Protein AF-A0A414K834-F1 (afdb_monomer_lite)

Organism: NCBI:txid40520

Structure (mmCIF, N/CA/C/O backbone):
data_AF-A0A414K834-F1
#
_entry.id   AF-A0A414K834-F1
#
loop_
_atom_site.group_PDB
_atom_site.id
_atom_site.type_symbol
_atom_site.label_atom_id
_atom_site.label_alt_id
_atom_site.label_comp_id
_atom_site.label_asym_id
_atom_site.label_entity_id
_atom_site.label_seq_id
_atom_site.pdbx_PDB_ins_code
_atom_site.Cartn_x
_atom_site.Cartn_y
_atom_site.Cartn_z
_atom_site.occupancy
_atom_site.B_iso_or_equiv
_atom_site.auth_seq_id
_atom_site.auth_comp_id
_atom_site.auth_asym_id
_atom_site.auth_atom_id
_atom_site.pdbx_PDB_model_num
ATOM 1 N N . MET A 1 1 ? 5.612 12.330 0.665 1.00 46.41 1 MET A N 1
ATOM 2 C CA . MET A 1 1 ? 5.162 12.646 -0.710 1.00 46.41 1 MET A CA 1
ATOM 3 C C . MET A 1 1 ? 4.203 13.809 -0.590 1.00 46.41 1 MET A C 1
ATOM 5 O O . MET A 1 1 ? 3.279 13.693 0.207 1.00 46.41 1 MET A O 1
ATOM 9 N N . ASP A 1 2 ? 4.448 14.917 -1.286 1.00 45.72 2 ASP A N 1
ATOM 10 C CA . ASP A 1 2 ? 3.516 16.049 -1.275 1.00 45.72 2 ASP A CA 1
ATOM 11 C C . ASP A 1 2 ? 2.169 15.692 -1.944 1.00 45.72 2 ASP A C 1
ATOM 13 O O . ASP A 1 2 ? 1.978 14.590 -2.476 1.00 45.72 2 ASP A O 1
ATOM 17 N N . LEU A 1 3 ? 1.227 16.642 -1.933 1.00 35.91 3 LEU A N 1
ATOM 18 C CA . LEU A 1 3 ? -0.110 16.502 -2.531 1.00 35.91 3 LEU A CA 1
ATOM 19 C C . LEU A 1 3 ? -0.090 16.230 -4.051 1.00 35.91 3 LEU A C 1
ATOM 21 O O . LEU A 1 3 ? -1.103 15.805 -4.605 1.00 35.91 3 LEU A O 1
ATOM 25 N N . ASN A 1 4 ? 1.056 16.412 -4.713 1.00 42.75 4 ASN A N 1
ATOM 26 C CA . ASN A 1 4 ? 1.273 16.178 -6.139 1.00 42.75 4 ASN A CA 1
ATOM 27 C C . ASN A 1 4 ? 2.061 14.885 -6.420 1.00 42.75 4 ASN A C 1
ATOM 29 O O . ASN A 1 4 ? 2.341 14.567 -7.579 1.00 42.75 4 ASN A O 1
ATOM 33 N N . GLY A 1 5 ? 2.399 14.112 -5.382 1.00 47.88 5 GLY A N 1
ATOM 34 C CA . GLY A 1 5 ? 3.207 12.900 -5.502 1.00 47.88 5 GLY A CA 1
ATOM 35 C C . GLY A 1 5 ? 4.684 13.178 -5.786 1.00 47.88 5 GLY A C 1
ATOM 36 O O . GLY A 1 5 ? 5.384 12.273 -6.239 1.00 47.88 5 GLY A O 1
ATOM 37 N N . ASN A 1 6 ? 5.148 14.406 -5.538 1.00 56.53 6 ASN A N 1
ATOM 38 C CA . ASN A 1 6 ? 6.540 14.798 -5.671 1.00 56.53 6 ASN A CA 1
ATOM 39 C C . ASN A 1 6 ? 7.209 14.771 -4.286 1.00 56.53 6 ASN A C 1
ATOM 41 O O . ASN A 1 6 ? 6.660 15.224 -3.280 1.00 56.53 6 ASN A O 1
ATOM 45 N N . TYR A 1 7 ? 8.379 14.147 -4.199 1.00 57.12 7 TYR A N 1
ATOM 46 C CA . TYR A 1 7 ? 9.090 13.958 -2.930 1.00 57.12 7 TYR A CA 1
ATOM 47 C C . TYR A 1 7 ? 9.979 15.162 -2.589 1.00 57.12 7 TYR A C 1
ATOM 49 O O . TYR A 1 7 ? 10.053 15.567 -1.431 1.00 57.12 7 TYR A O 1
ATOM 57 N N . GLY A 1 8 ? 10.598 15.766 -3.609 1.00 63.75 8 GLY A N 1
ATOM 58 C CA . GLY A 1 8 ? 11.612 16.808 -3.433 1.00 63.75 8 GLY A CA 1
ATOM 59 C C . GLY A 1 8 ? 11.084 18.123 -2.860 1.00 63.75 8 GLY A C 1
ATOM 60 O O . GLY A 1 8 ? 11.778 18.746 -2.069 1.00 63.75 8 GLY A O 1
ATOM 61 N N . GLY A 1 9 ? 9.854 18.527 -3.198 1.00 70.75 9 GLY A N 1
ATOM 62 C CA . GLY A 1 9 ? 9.295 19.815 -2.764 1.00 70.75 9 GLY A CA 1
ATOM 63 C C . GLY A 1 9 ? 9.038 19.886 -1.258 1.00 70.75 9 GLY A C 1
ATOM 64 O O . GLY A 1 9 ? 9.497 20.811 -0.595 1.00 70.75 9 GLY A O 1
ATOM 65 N N . LEU A 1 10 ? 8.345 18.885 -0.705 1.00 71.56 10 LEU A N 1
ATOM 66 C CA . LEU A 1 10 ? 8.110 18.802 0.740 1.00 71.56 10 LEU A CA 1
ATOM 67 C C . LEU A 1 10 ? 9.417 18.585 1.510 1.00 71.56 10 LEU A C 1
ATOM 69 O O . LEU A 1 10 ? 9.628 19.235 2.526 1.00 71.56 10 LEU A O 1
ATOM 73 N N . GLY A 1 11 ? 10.293 17.701 1.018 1.00 70.25 11 GLY A N 1
ATOM 74 C CA . GLY A 1 11 ? 11.586 17.441 1.654 1.00 70.25 11 GLY A CA 1
ATOM 75 C C . GLY A 1 11 ? 12.458 18.696 1.750 1.00 70.25 11 GLY A C 1
ATOM 76 O O . GLY A 1 11 ? 13.018 18.956 2.807 1.00 70.25 11 GLY A O 1
ATOM 77 N N . ALA A 1 12 ? 12.511 19.510 0.689 1.00 73.31 12 ALA A N 1
ATOM 78 C CA . ALA A 1 12 ? 13.275 20.759 0.669 1.00 73.31 12 ALA A CA 1
ATOM 79 C C . ALA A 1 12 ? 12.678 21.870 1.554 1.00 73.31 12 ALA A C 1
ATOM 81 O O . ALA A 1 12 ? 13.402 22.765 1.979 1.00 73.31 12 ALA A O 1
ATOM 82 N N . ALA A 1 13 ? 11.370 21.833 1.824 1.00 81.31 13 ALA A N 1
ATOM 83 C CA . ALA A 1 13 ? 10.685 22.833 2.644 1.00 81.31 13 ALA A CA 1
ATOM 84 C C . ALA A 1 13 ? 10.590 22.453 4.132 1.00 81.31 13 ALA A C 1
ATOM 86 O O . ALA A 1 13 ? 10.226 23.298 4.958 1.00 81.31 13 ALA A O 1
ATOM 87 N N . MET A 1 14 ? 10.872 21.196 4.485 1.00 79.06 14 MET A N 1
ATOM 88 C CA . MET A 1 14 ? 10.709 20.681 5.842 1.00 79.06 14 MET A CA 1
ATOM 89 C C . MET A 1 14 ? 11.678 21.353 6.819 1.00 79.06 14 MET A C 1
ATOM 91 O O . MET A 1 14 ? 12.875 21.427 6.570 1.00 79.06 14 MET A O 1
ATOM 95 N N . GLN A 1 15 ? 11.141 21.834 7.939 1.00 82.06 15 GLN A N 1
ATOM 96 C CA . GLN A 1 15 ? 11.887 22.559 8.970 1.00 82.06 15 GLN A CA 1
ATOM 97 C C . GLN A 1 15 ? 12.136 21.690 10.198 1.00 82.06 15 GLN A C 1
ATOM 99 O O . GLN A 1 15 ? 13.251 21.620 10.706 1.00 82.06 15 GLN A O 1
ATOM 104 N N . ALA A 1 16 ? 11.092 21.014 10.677 1.00 83.06 16 ALA A N 1
ATOM 105 C CA . ALA A 1 16 ? 11.158 20.228 11.897 1.00 83.06 16 ALA A CA 1
ATOM 106 C C . ALA A 1 16 ? 10.150 19.082 11.869 1.00 83.06 16 ALA A C 1
ATOM 108 O O . ALA A 1 16 ? 9.104 19.152 11.218 1.00 83.06 16 ALA A O 1
ATOM 109 N N . VAL A 1 17 ? 10.454 18.043 12.641 1.00 84.19 17 VAL A N 1
ATOM 110 C CA . VAL A 1 17 ? 9.491 17.008 13.006 1.00 84.19 17 VAL A CA 1
ATOM 111 C C . VAL A 1 17 ? 9.455 16.933 14.523 1.00 84.19 17 VAL A C 1
ATOM 113 O O . VAL A 1 17 ? 10.497 16.899 15.180 1.00 84.19 17 VAL A O 1
ATOM 116 N N . LYS A 1 18 ? 8.243 16.939 15.071 1.00 88.25 18 LYS A N 1
ATOM 117 C CA . LYS A 1 18 ? 7.994 16.789 16.500 1.00 88.25 18 LYS A CA 1
ATOM 118 C C . LYS A 1 18 ? 7.349 15.439 16.757 1.00 88.25 18 LYS A C 1
ATOM 120 O O . LYS A 1 18 ? 6.368 15.105 16.096 1.00 88.25 18 LYS A O 1
ATOM 125 N N . TRP A 1 19 ? 7.886 14.699 17.713 1.00 89.75 19 TRP A N 1
ATOM 126 C CA . TRP A 1 19 ? 7.397 13.391 18.127 1.00 89.75 19 TRP A CA 1
ATOM 127 C C . TRP A 1 19 ? 6.856 13.490 19.545 1.00 89.75 19 TRP A C 1
ATOM 129 O O . TRP A 1 19 ? 7.611 13.787 20.461 1.00 89.75 19 TRP A O 1
ATOM 139 N N . ASP A 1 20 ? 5.566 13.243 19.728 1.00 92.69 20 ASP A N 1
ATOM 140 C CA . ASP A 1 20 ? 4.946 13.100 21.043 1.00 92.69 20 ASP A CA 1
ATOM 141 C C . ASP A 1 20 ? 4.751 11.608 21.337 1.00 92.69 20 ASP A C 1
ATOM 143 O O . ASP A 1 20 ? 4.108 10.893 20.562 1.00 92.69 20 ASP A O 1
ATOM 147 N N . TYR A 1 21 ? 5.306 11.147 22.455 1.00 92.62 21 TYR A N 1
ATOM 148 C CA . TYR A 1 21 ? 5.182 9.780 22.947 1.00 92.62 21 TYR A CA 1
ATOM 149 C C . TYR A 1 21 ? 4.166 9.713 24.079 1.00 92.62 21 TYR A C 1
ATOM 151 O O . TYR A 1 21 ? 4.267 10.467 25.044 1.00 92.62 21 TYR A O 1
ATOM 159 N N . TYR A 1 22 ? 3.213 8.792 23.987 1.00 94.94 22 TYR A N 1
ATOM 160 C CA . TYR A 1 22 ? 2.129 8.626 24.959 1.00 94.94 22 TYR A CA 1
ATOM 161 C C . TYR A 1 22 ? 2.223 7.306 25.744 1.00 94.94 22 TYR A C 1
ATOM 163 O O . TYR A 1 22 ? 1.449 7.081 26.679 1.00 94.94 22 TYR A O 1
ATOM 171 N N . GLY A 1 23 ? 3.142 6.408 25.369 1.00 91.00 23 GLY A N 1
ATOM 172 C CA . GLY A 1 23 ? 3.157 5.034 25.872 1.00 91.00 23 GLY A CA 1
ATOM 173 C C . GLY A 1 23 ? 1.808 4.353 25.643 1.00 91.00 23 GLY A C 1
ATOM 174 O O . GLY A 1 23 ? 1.195 4.501 24.589 1.00 91.00 23 GLY A O 1
ATOM 175 N N . ASN A 1 24 ? 1.300 3.642 26.645 1.00 91.88 24 ASN A N 1
ATOM 176 C CA . ASN A 1 24 ? -0.014 2.988 26.569 1.00 91.88 24 ASN A CA 1
ATOM 177 C C . ASN A 1 24 ? -1.185 3.892 27.010 1.00 91.88 24 ASN A C 1
ATOM 179 O O . ASN A 1 24 ? -2.320 3.423 27.120 1.00 91.88 24 ASN A O 1
ATOM 183 N N . GLY A 1 25 ? -0.912 5.164 27.325 1.00 89.06 25 GLY A N 1
ATOM 184 C CA . GLY A 1 25 ? -1.887 6.125 27.838 1.00 89.06 25 GLY A CA 1
ATOM 185 C C . GLY A 1 25 ? -2.392 7.118 26.788 1.00 89.06 25 GLY A C 1
ATOM 186 O O . GLY A 1 25 ? -2.114 7.006 25.601 1.00 89.06 25 GLY A O 1
ATOM 187 N N . ASN A 1 26 ? -3.137 8.127 27.254 1.00 90.56 26 ASN A N 1
ATOM 188 C CA . ASN A 1 26 ? -3.632 9.243 26.428 1.00 90.56 26 ASN A CA 1
ATOM 189 C C . ASN A 1 26 ? -2.957 10.583 26.771 1.00 90.56 26 ASN A C 1
ATOM 191 O O . ASN A 1 26 ? -3.351 11.632 26.264 1.00 90.56 26 ASN A O 1
ATOM 195 N N . THR A 1 27 ? -1.963 10.559 27.656 1.00 93.69 27 THR A N 1
ATOM 196 C CA . THR A 1 27 ? -1.181 11.722 28.080 1.00 93.69 27 THR A CA 1
ATOM 197 C C . THR A 1 27 ? 0.208 11.647 27.471 1.00 93.69 27 THR A C 1
ATOM 199 O O . THR A 1 27 ? 0.810 10.576 27.467 1.00 93.69 27 THR A O 1
ATOM 202 N N . VAL A 1 28 ? 0.719 12.775 26.982 1.00 95.12 28 VAL A N 1
ATOM 203 C CA . VAL A 1 28 ? 2.092 12.849 26.473 1.00 95.12 28 VAL A CA 1
ATOM 204 C C . VAL A 1 28 ? 3.056 12.617 27.635 1.00 95.12 28 VAL A C 1
ATOM 206 O O . VAL A 1 28 ? 3.011 13.341 28.627 1.00 95.12 28 VAL A O 1
ATOM 209 N N . LEU A 1 29 ? 3.898 11.597 27.510 1.00 93.56 29 LEU A N 1
ATOM 210 C CA . LEU A 1 29 ? 4.965 11.256 28.448 1.00 93.56 29 LEU A CA 1
ATOM 211 C C . LEU A 1 29 ? 6.278 11.955 28.087 1.00 93.56 29 LEU A C 1
ATOM 213 O O . LEU A 1 29 ? 7.043 12.311 28.977 1.00 93.56 29 LEU A O 1
ATOM 217 N N . ALA A 1 30 ? 6.539 12.151 26.793 1.00 91.88 30 ALA A N 1
ATOM 218 C CA . ALA A 1 30 ? 7.706 12.878 26.309 1.00 91.88 30 ALA A CA 1
ATOM 219 C C . ALA A 1 30 ? 7.448 13.503 24.935 1.00 91.88 30 ALA A C 1
ATOM 221 O O . ALA A 1 30 ? 6.672 12.973 24.136 1.00 91.88 30 ALA A O 1
ATOM 222 N N . THR A 1 31 ? 8.137 14.609 24.654 1.00 91.25 31 THR A N 1
ATOM 223 C CA . THR A 1 31 ? 8.124 15.282 23.353 1.00 91.25 31 THR A CA 1
ATOM 224 C C . THR A 1 31 ? 9.553 15.466 22.865 1.00 91.25 31 THR A C 1
ATOM 226 O O . THR A 1 31 ? 10.393 15.998 23.587 1.00 91.25 31 THR A O 1
ATOM 229 N N . TYR A 1 32 ? 9.810 15.088 21.617 1.00 85.69 32 TYR A N 1
ATOM 230 C CA . TYR A 1 32 ? 11.125 15.161 20.993 1.00 85.69 32 TYR A CA 1
ATOM 231 C C . TYR A 1 32 ? 11.081 16.034 19.744 1.00 85.69 32 TYR A C 1
ATOM 233 O O . TYR A 1 32 ? 10.195 15.891 18.897 1.00 85.69 32 TYR A O 1
ATOM 241 N N . GLY A 1 33 ? 12.056 16.931 19.621 1.00 77.12 33 GLY A N 1
ATOM 242 C CA . GLY A 1 33 ? 12.356 17.640 18.382 1.00 77.12 33 GLY A CA 1
ATOM 243 C C . GLY A 1 33 ? 13.519 16.962 17.668 1.00 77.12 33 GLY A C 1
ATOM 244 O O . GLY A 1 33 ? 14.509 16.600 18.299 1.00 77.12 33 GLY A O 1
ATOM 245 N N . THR A 1 34 ? 13.414 16.786 16.355 1.00 69.56 34 THR A N 1
ATOM 246 C CA . THR A 1 34 ? 14.423 16.045 15.585 1.00 69.56 34 THR A CA 1
ATOM 247 C C . THR A 1 34 ? 15.277 16.960 14.721 1.00 69.56 34 THR A C 1
ATOM 249 O O . THR A 1 34 ? 14.734 17.843 14.053 1.00 69.56 34 THR A O 1
ATOM 252 N N . LYS A 1 35 ? 16.587 16.700 14.635 1.00 62.50 35 LYS A N 1
ATOM 253 C CA . LYS A 1 35 ? 17.470 17.334 13.649 1.00 62.50 35 LYS A CA 1
ATOM 254 C C . LYS A 1 35 ? 17.499 16.504 12.365 1.00 62.50 35 LYS A C 1
ATOM 256 O O . LYS A 1 35 ? 17.822 15.316 12.387 1.00 62.50 35 LYS A O 1
ATOM 261 N N . PHE A 1 36 ? 17.193 17.134 11.235 1.00 58.91 36 PHE A N 1
ATOM 262 C CA . PHE A 1 36 ? 17.264 16.481 9.927 1.00 58.91 36 PHE A CA 1
ATOM 263 C C . PHE A 1 36 ? 18.695 15.992 9.636 1.00 58.91 36 PHE A C 1
ATOM 265 O O . PHE A 1 36 ? 19.658 16.664 10.003 1.00 58.91 36 PHE A O 1
ATOM 272 N N . ALA A 1 37 ? 18.825 14.811 9.023 1.00 52.28 37 ALA A N 1
ATOM 273 C CA . ALA A 1 37 ? 20.074 14.089 8.743 1.00 52.28 37 ALA A CA 1
ATOM 274 C C . ALA A 1 37 ? 20.835 13.494 9.949 1.00 52.28 37 ALA A C 1
ATOM 276 O O . ALA A 1 37 ? 21.639 12.590 9.743 1.00 52.28 37 ALA A O 1
ATOM 277 N N . ALA A 1 38 ? 20.581 13.931 11.187 1.00 51.00 38 ALA A N 1
ATOM 278 C CA . ALA A 1 38 ? 21.186 13.332 12.387 1.00 51.00 38 ALA A CA 1
ATOM 279 C C . ALA A 1 38 ? 20.217 12.410 13.144 1.00 51.00 38 ALA A C 1
ATOM 281 O O . ALA A 1 38 ? 20.601 11.320 13.544 1.00 51.00 38 ALA A O 1
ATOM 282 N N . ASP A 1 39 ? 18.967 12.847 13.319 1.00 51.62 39 ASP A N 1
ATOM 283 C CA . ASP A 1 39 ? 17.937 12.110 14.067 1.00 51.62 39 ASP A CA 1
ATOM 284 C C . ASP A 1 39 ? 16.824 11.583 13.157 1.00 51.62 39 ASP A C 1
ATOM 286 O O . ASP A 1 39 ? 16.124 10.659 13.549 1.00 51.62 39 ASP A O 1
ATOM 290 N N . ASN A 1 40 ? 16.691 12.163 11.954 1.00 49.69 40 ASN A N 1
ATOM 291 C CA . ASN A 1 40 ? 15.733 11.769 10.924 1.00 49.69 40 ASN A CA 1
ATOM 292 C C . ASN A 1 40 ? 16.453 11.539 9.597 1.00 49.69 40 ASN A C 1
ATOM 294 O O . ASN A 1 40 ? 17.018 12.478 9.022 1.00 49.69 40 ASN A O 1
ATOM 298 N N . TRP A 1 41 ? 16.327 10.332 9.057 1.00 50.56 41 TRP A N 1
ATOM 299 C CA . TRP A 1 41 ? 16.674 10.025 7.673 1.00 50.56 41 TRP A CA 1
ATOM 300 C C . TRP A 1 41 ? 15.397 9.793 6.879 1.00 50.56 41 TRP A C 1
ATOM 302 O O . TRP A 1 41 ? 14.547 9.003 7.272 1.00 50.56 41 TRP A O 1
ATOM 312 N N . MET A 1 42 ? 15.245 10.516 5.773 1.00 45.34 42 MET A N 1
ATOM 313 C CA . MET A 1 42 ? 14.120 10.375 4.858 1.00 45.34 42 MET A CA 1
ATOM 314 C C . MET A 1 42 ? 14.594 9.580 3.635 1.00 45.34 42 MET A C 1
ATOM 316 O O . MET A 1 42 ? 15.019 10.163 2.635 1.00 45.34 42 MET A O 1
ATOM 320 N N . HIS A 1 43 ? 14.528 8.246 3.712 1.00 47.22 43 HIS A N 1
ATOM 321 C CA . HIS A 1 43 ? 14.697 7.377 2.541 1.00 47.22 43 HIS A CA 1
ATOM 322 C C . HIS A 1 43 ? 13.362 7.218 1.799 1.00 47.22 43 HIS A C 1
ATOM 324 O O . HIS A 1 43 ? 12.292 7.304 2.409 1.00 47.22 43 HIS A O 1
ATOM 330 N N . LYS A 1 44 ? 13.388 6.924 0.487 1.00 36.12 44 LYS A N 1
ATOM 331 C CA . LYS A 1 44 ? 12.158 6.777 -0.323 1.00 36.12 44 LYS A CA 1
ATOM 332 C C . LYS A 1 44 ? 11.205 5.693 0.223 1.00 36.12 44 LYS A C 1
ATOM 334 O O . LYS A 1 44 ? 10.024 5.709 -0.127 1.00 36.12 44 LYS A O 1
ATOM 339 N N . MET A 1 45 ? 11.715 4.765 1.045 1.00 37.69 45 MET A N 1
ATOM 340 C CA . MET A 1 45 ? 10.973 3.624 1.605 1.00 37.69 45 MET A CA 1
ATOM 341 C C . MET A 1 45 ? 10.984 3.521 3.141 1.00 37.69 45 MET A C 1
ATOM 343 O O . MET A 1 45 ? 10.012 3.006 3.681 1.00 37.69 45 MET A O 1
ATOM 347 N N . MET A 1 46 ? 11.987 4.062 3.849 1.00 39.41 46 MET A N 1
ATOM 348 C CA . MET A 1 46 ? 12.156 3.839 5.305 1.00 39.41 46 MET A CA 1
ATOM 349 C C . MET A 1 46 ? 11.332 4.783 6.201 1.00 39.41 46 MET A C 1
ATOM 351 O O . MET A 1 46 ? 11.278 4.608 7.414 1.00 39.41 46 MET A O 1
ATOM 355 N N . GLY A 1 47 ? 10.643 5.775 5.625 1.00 50.88 47 GLY A N 1
ATOM 356 C CA . GLY A 1 47 ? 9.839 6.721 6.403 1.00 50.88 47 GLY A CA 1
ATOM 357 C C . GLY A 1 47 ? 10.701 7.705 7.197 1.00 50.88 47 GLY A C 1
ATOM 358 O O . GLY A 1 47 ? 11.762 8.104 6.733 1.00 50.88 47 GLY A O 1
ATOM 359 N N . ILE A 1 48 ? 10.202 8.156 8.348 1.00 55.38 48 ILE A N 1
ATOM 360 C CA . ILE A 1 48 ? 10.951 8.979 9.305 1.00 55.38 48 ILE A CA 1
ATOM 361 C C . ILE A 1 48 ? 11.187 8.080 10.516 1.00 55.38 48 ILE A C 1
ATOM 363 O O . ILE A 1 48 ? 10.221 7.646 11.141 1.00 55.38 48 ILE A O 1
ATOM 367 N N . GLN A 1 49 ? 12.445 7.787 10.820 1.00 60.06 49 GLN A N 1
ATOM 368 C CA . GLN A 1 49 ? 12.839 6.996 11.983 1.00 60.06 49 GLN A CA 1
ATOM 369 C C . GLN A 1 49 ? 13.379 7.924 13.066 1.00 60.06 49 GLN A C 1
ATOM 371 O O . GLN A 1 49 ? 14.084 8.871 12.740 1.00 60.06 49 GLN A O 1
ATOM 376 N N . LEU A 1 50 ? 13.060 7.633 14.328 1.00 62.75 50 LEU A N 1
ATOM 377 C CA . LEU A 1 50 ? 13.664 8.272 15.492 1.00 62.75 50 LEU A CA 1
ATOM 378 C C . LEU A 1 50 ? 14.718 7.314 16.067 1.00 62.75 50 LEU A C 1
ATOM 380 O O . LEU A 1 50 ? 14.392 6.194 16.462 1.00 62.75 50 LEU A O 1
ATOM 384 N N . GLY A 1 51 ? 15.987 7.723 16.081 1.00 61.19 51 GLY A N 1
ATOM 385 C CA . GLY A 1 51 ? 17.083 6.932 16.652 1.00 61.19 51 GLY A CA 1
ATOM 386 C C . GLY A 1 51 ? 17.037 6.928 18.183 1.00 61.19 51 GLY A C 1
ATOM 387 O O . GLY A 1 51 ? 17.735 7.709 18.818 1.00 61.19 51 GLY A O 1
ATOM 388 N N . LEU A 1 52 ? 16.185 6.094 18.782 1.00 57.94 52 LEU A N 1
ATOM 389 C CA . LEU A 1 52 ? 15.870 6.153 20.218 1.00 57.94 52 LEU A CA 1
ATOM 390 C C . LEU A 1 52 ? 16.903 5.482 21.136 1.00 57.94 52 LEU A C 1
ATOM 392 O O . LEU A 1 52 ? 17.093 5.927 22.262 1.00 57.94 52 LEU A O 1
ATOM 396 N N . THR A 1 53 ? 17.582 4.425 20.695 1.00 49.22 53 THR A N 1
ATOM 397 C CA . THR A 1 53 ? 18.320 3.545 21.622 1.00 49.22 53 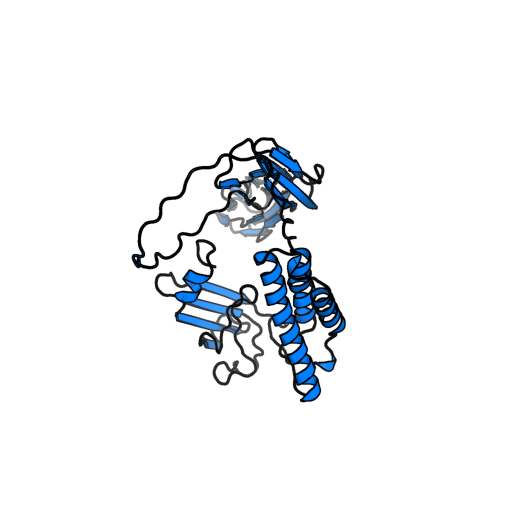THR A CA 1
ATOM 398 C C . THR A 1 53 ? 19.679 4.077 22.077 1.00 49.22 53 THR A C 1
ATOM 400 O O . THR A 1 53 ? 20.175 3.642 23.110 1.00 49.22 53 THR A O 1
ATOM 403 N N . HIS A 1 54 ? 20.251 5.067 21.382 1.00 53.53 54 HIS A N 1
ATOM 404 C CA . HIS A 1 54 ? 21.550 5.661 21.741 1.00 53.53 54 HIS A CA 1
ATOM 405 C C . HIS A 1 54 ? 21.586 7.195 21.632 1.00 53.53 54 HIS A C 1
ATOM 407 O O . HIS A 1 54 ? 22.647 7.809 21.745 1.00 53.53 54 HIS A O 1
ATOM 413 N N . SER A 1 55 ? 20.441 7.847 21.403 1.00 61.34 55 SER A N 1
ATOM 414 C CA . SER A 1 55 ? 20.405 9.306 21.318 1.00 61.34 55 SER A CA 1
ATOM 415 C C . SER A 1 55 ? 20.405 9.925 22.710 1.00 61.34 55 SER A C 1
ATOM 417 O O . SER A 1 55 ? 19.434 9.819 23.456 1.00 61.34 55 SER A O 1
ATOM 419 N N . VAL A 1 56 ? 21.462 10.677 23.026 1.00 61.94 56 VAL A N 1
ATOM 420 C CA . VAL A 1 56 ? 21.528 11.517 24.238 1.00 61.94 56 VAL A CA 1
ATOM 421 C C . VAL A 1 56 ? 20.402 12.564 24.255 1.00 61.94 56 VAL A C 1
ATOM 423 O O . VAL A 1 56 ? 19.995 13.025 25.315 1.00 61.94 56 VAL A O 1
ATOM 426 N N . ARG A 1 57 ? 19.858 12.922 23.082 1.00 62.25 57 ARG A N 1
ATOM 427 C CA . ARG A 1 57 ? 18.793 13.926 22.930 1.00 62.25 57 ARG A CA 1
ATOM 428 C C . ARG A 1 57 ? 17.381 13.339 22.971 1.00 62.25 57 ARG A C 1
ATOM 430 O O . ARG A 1 57 ? 16.441 14.074 23.249 1.00 62.25 57 ARG A O 1
ATOM 437 N N . CYS A 1 58 ? 17.220 12.050 22.676 1.00 71.88 58 CYS A N 1
ATOM 438 C CA . CYS A 1 58 ? 15.916 11.387 22.579 1.00 71.88 58 CYS A CA 1
ATOM 439 C C . CYS A 1 58 ? 15.849 10.171 23.508 1.00 71.88 58 CYS A C 1
ATOM 441 O O . CYS A 1 58 ? 15.589 9.056 23.063 1.00 71.88 58 CYS A O 1
ATOM 443 N N . GLN A 1 59 ? 16.095 10.392 24.801 1.00 80.50 59 GLN A N 1
ATOM 444 C CA . GLN A 1 59 ? 15.960 9.348 25.813 1.00 80.50 59 GLN A CA 1
ATOM 445 C C . GLN A 1 59 ? 14.482 9.073 26.112 1.00 80.50 59 GLN A C 1
ATOM 447 O O . GLN A 1 59 ? 13.679 9.994 26.300 1.00 80.50 59 GLN A O 1
ATOM 452 N N . LEU A 1 60 ? 14.118 7.795 26.144 1.00 85.00 60 LEU A N 1
ATOM 453 C CA . LEU A 1 60 ? 12.778 7.362 26.524 1.00 85.00 60 LEU A CA 1
ATOM 454 C C . LEU A 1 60 ? 12.545 7.564 28.030 1.00 85.00 60 LEU A C 1
ATOM 456 O O . LEU A 1 60 ? 13.486 7.414 28.814 1.00 85.00 60 LEU A O 1
ATOM 460 N N . PRO A 1 61 ? 11.306 7.871 28.465 1.00 88.88 61 PRO A N 1
ATOM 461 C CA . PRO A 1 61 ? 10.962 7.870 29.880 1.00 88.88 61 PRO A CA 1
ATOM 462 C C . PRO A 1 61 ? 11.322 6.535 30.539 1.00 88.88 61 PRO A C 1
ATOM 464 O O . PRO A 1 61 ? 11.164 5.471 29.932 1.00 88.88 61 PRO A O 1
ATOM 467 N N . ALA A 1 62 ? 11.772 6.588 31.793 1.00 87.12 62 ALA A N 1
ATOM 468 C CA . ALA A 1 62 ? 12.147 5.398 32.549 1.00 87.12 62 ALA A CA 1
ATOM 469 C C . ALA A 1 62 ? 11.014 4.353 32.563 1.00 87.12 62 ALA A C 1
ATOM 471 O O . ALA A 1 62 ? 9.844 4.688 32.749 1.00 87.12 62 ALA A O 1
ATOM 472 N N . GLY A 1 63 ? 11.372 3.081 32.362 1.00 86.81 63 GLY A N 1
ATOM 473 C CA . GLY A 1 63 ? 10.412 1.973 32.309 1.00 86.81 63 GLY A CA 1
ATOM 474 C C . GLY A 1 63 ? 9.654 1.842 30.984 1.00 86.81 63 GLY A C 1
ATOM 475 O O . GLY A 1 63 ? 8.676 1.101 30.923 1.00 86.81 63 GLY A O 1
ATOM 476 N N . THR A 1 64 ? 10.085 2.541 29.929 1.00 87.88 64 THR A N 1
ATOM 477 C CA . THR A 1 64 ? 9.500 2.423 28.589 1.00 87.88 64 THR A CA 1
ATOM 478 C C . THR A 1 64 ? 10.538 1.994 27.553 1.00 87.88 64 THR A C 1
ATOM 480 O O . THR A 1 64 ? 11.714 2.321 27.672 1.00 87.88 64 THR A O 1
ATOM 483 N N . ASP A 1 65 ? 10.096 1.257 26.535 1.00 82.06 65 ASP A N 1
ATOM 484 C CA . ASP A 1 65 ? 10.921 0.715 25.440 1.00 82.06 65 ASP A CA 1
ATOM 485 C C . ASP A 1 65 ? 10.573 1.342 24.074 1.00 82.06 65 ASP A C 1
ATOM 487 O O . ASP A 1 65 ? 11.047 0.908 23.026 1.00 82.06 65 ASP A O 1
ATOM 491 N N . GLY A 1 66 ? 9.724 2.375 24.090 1.00 84.94 66 GLY A N 1
ATOM 492 C CA . GLY A 1 66 ? 9.231 3.067 22.905 1.00 84.94 66 GLY A CA 1
ATOM 493 C C . GLY A 1 66 ? 8.019 2.399 22.258 1.00 84.94 66 GLY A C 1
ATOM 494 O O . GLY A 1 66 ? 7.471 2.958 21.307 1.00 84.94 66 GLY A O 1
ATOM 495 N N . THR A 1 67 ? 7.551 1.250 22.754 1.00 88.75 67 THR A N 1
ATOM 496 C CA . THR A 1 67 ? 6.255 0.702 22.337 1.00 88.75 67 THR A CA 1
ATOM 497 C C . THR A 1 67 ? 5.099 1.545 22.878 1.00 88.75 67 THR A C 1
ATOM 499 O O . THR A 1 67 ? 5.188 2.175 23.927 1.00 88.75 67 THR A O 1
ATOM 502 N N . GLY A 1 68 ? 3.988 1.580 22.148 1.00 91.19 68 GLY A N 1
ATOM 503 C CA . GLY A 1 68 ? 2.818 2.384 22.490 1.00 91.19 68 GLY A CA 1
ATOM 504 C C . GLY A 1 68 ? 2.533 3.475 21.467 1.00 91.19 68 GLY A C 1
ATOM 505 O O . GLY A 1 68 ? 2.983 3.424 20.323 1.00 91.19 68 GLY A O 1
ATOM 506 N N . HIS A 1 69 ? 1.721 4.444 21.862 1.00 93.94 69 HIS A N 1
ATOM 507 C CA . HIS A 1 69 ? 1.161 5.439 20.968 1.00 93.94 69 HIS A CA 1
ATOM 508 C C . HIS A 1 69 ? 2.123 6.607 20.725 1.00 93.94 69 HIS A C 1
ATOM 510 O O . HIS A 1 69 ? 2.676 7.196 21.660 1.00 93.94 69 HIS A O 1
ATOM 516 N N . TRP A 1 70 ? 2.279 6.963 19.452 1.00 92.25 70 TRP A N 1
ATOM 517 C CA . TRP A 1 70 ? 3.100 8.067 18.978 1.00 92.25 70 TRP A CA 1
ATOM 518 C C . TRP A 1 70 ? 2.306 8.992 18.070 1.00 92.25 70 TRP A C 1
ATOM 520 O O . TRP A 1 70 ? 1.497 8.560 17.244 1.00 92.25 70 TRP A O 1
ATOM 530 N N . LYS A 1 71 ? 2.627 10.280 18.162 1.00 91.69 71 LYS A N 1
ATOM 531 C CA . LYS A 1 71 ? 2.134 11.319 17.267 1.00 91.69 71 LYS A CA 1
ATOM 532 C C . LYS A 1 71 ? 3.302 12.103 16.691 1.00 91.69 71 LYS A C 1
ATOM 534 O O . LYS A 1 71 ? 4.060 12.734 17.418 1.00 91.69 71 LYS A O 1
ATOM 539 N N . LEU A 1 72 ? 3.406 12.113 15.371 1.00 88.94 72 LEU A N 1
ATOM 540 C CA . LEU A 1 72 ? 4.370 12.916 14.629 1.00 88.94 72 LEU A CA 1
ATOM 541 C C . LEU A 1 72 ? 3.675 14.138 14.070 1.00 88.94 72 LEU A C 1
ATOM 543 O O . LEU A 1 72 ? 2.604 14.018 13.480 1.00 88.94 72 LEU A O 1
ATOM 547 N N . THR A 1 73 ? 4.318 15.290 14.180 1.00 89.62 73 THR A N 1
ATOM 548 C CA . THR A 1 73 ? 3.905 16.518 13.502 1.00 89.62 73 THR A CA 1
ATOM 549 C C . THR A 1 73 ? 5.052 17.019 12.641 1.00 89.62 73 THR A C 1
ATOM 551 O O . THR A 1 73 ? 6.153 17.236 13.141 1.00 89.62 73 THR A O 1
ATOM 554 N N . VAL A 1 74 ? 4.799 17.163 11.343 1.00 86.25 74 VAL A N 1
ATOM 555 C CA . VAL A 1 74 ? 5.759 17.664 10.357 1.00 86.25 74 VAL A CA 1
ATOM 556 C C . VAL A 1 74 ? 5.467 19.131 10.084 1.00 86.25 74 VAL A C 1
ATOM 558 O O . VAL A 1 74 ? 4.351 19.470 9.687 1.00 86.25 74 VAL A O 1
ATOM 561 N N . TYR A 1 75 ? 6.494 19.962 10.240 1.00 86.31 75 TYR A N 1
ATOM 562 C CA . TYR A 1 75 ? 6.473 21.388 9.937 1.00 86.31 75 TYR A CA 1
ATOM 563 C C . TYR A 1 75 ? 7.288 21.644 8.671 1.00 86.31 75 TYR A C 1
ATOM 565 O O . TYR A 1 75 ? 8.464 21.275 8.600 1.00 86.31 75 TYR A O 1
ATOM 573 N N . ALA A 1 76 ? 6.682 22.279 7.670 1.00 86.25 76 ALA A N 1
ATOM 574 C CA . ALA A 1 76 ? 7.342 22.614 6.412 1.00 86.25 76 ALA A CA 1
ATOM 575 C C . ALA A 1 76 ? 6.858 23.969 5.885 1.00 86.25 76 ALA A C 1
ATOM 577 O O . ALA A 1 76 ? 5.660 24.250 5.879 1.00 86.25 76 ALA A O 1
ATOM 578 N N . LEU A 1 77 ? 7.786 24.809 5.423 1.00 84.94 77 LEU A N 1
ATOM 579 C CA . LEU A 1 77 ? 7.467 26.154 4.940 1.00 84.94 77 LEU A CA 1
ATOM 580 C C . LEU A 1 77 ? 6.519 26.099 3.739 1.00 84.94 77 LEU A C 1
ATOM 582 O O . LEU A 1 77 ? 6.765 25.387 2.769 1.00 84.94 77 LEU A O 1
ATOM 586 N N . GLY A 1 78 ? 5.433 26.871 3.798 1.00 84.94 78 GLY A N 1
ATOM 587 C CA . GLY A 1 78 ? 4.422 26.908 2.738 1.00 84.94 78 GLY A CA 1
ATOM 588 C C . GLY A 1 78 ? 3.486 25.693 2.699 1.00 84.94 78 GLY A C 1
ATOM 589 O O . GLY A 1 78 ? 2.638 25.618 1.810 1.00 84.94 78 GLY A O 1
ATOM 590 N N . TYR A 1 79 ? 3.593 24.768 3.657 1.00 79.31 79 TYR A N 1
ATOM 591 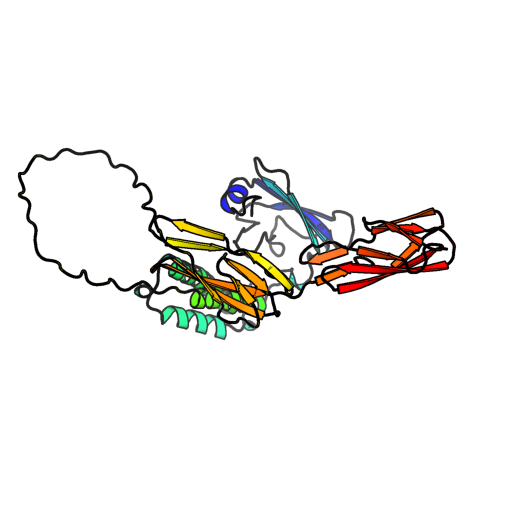C CA . TYR A 1 79 ? 2.666 23.651 3.834 1.00 79.31 79 TYR A CA 1
ATOM 592 C C . TYR A 1 79 ? 1.894 23.805 5.145 1.00 79.31 79 TYR A C 1
ATOM 594 O O . TYR A 1 79 ? 2.370 24.407 6.101 1.00 79.31 79 TYR A O 1
ATOM 602 N N . GLN A 1 80 ? 0.681 23.254 5.181 1.00 83.31 80 GLN A N 1
ATOM 603 C CA . GLN A 1 80 ? -0.037 23.071 6.440 1.00 83.31 80 GLN A CA 1
ATOM 604 C C . GLN A 1 80 ? 0.653 21.986 7.265 1.00 83.31 80 GLN A C 1
ATOM 606 O O . GLN A 1 80 ? 1.087 20.975 6.700 1.00 83.31 80 GLN A O 1
ATOM 611 N N . ASP A 1 81 ? 0.692 22.178 8.582 1.00 88.25 81 ASP A N 1
ATOM 612 C CA . ASP A 1 81 ? 1.205 21.176 9.510 1.00 88.25 81 ASP A CA 1
ATOM 613 C C . ASP A 1 81 ? 0.496 19.843 9.289 1.00 88.25 81 ASP A C 1
ATOM 615 O O . ASP A 1 81 ? -0.733 19.764 9.174 1.00 88.25 81 ASP A O 1
ATOM 619 N N . TYR A 1 82 ? 1.287 18.777 9.229 1.00 83.69 82 TYR A N 1
ATOM 620 C CA . TYR A 1 82 ? 0.761 17.444 8.995 1.00 83.69 82 TYR A CA 1
ATOM 621 C C . TYR A 1 82 ? 1.031 16.547 10.190 1.00 83.69 82 TYR A C 1
ATOM 623 O O . TYR A 1 82 ? 2.182 16.335 10.573 1.00 83.69 82 TYR A O 1
ATOM 631 N N . THR A 1 83 ? -0.039 15.979 10.744 1.00 87.12 83 THR A N 1
ATOM 632 C CA . THR A 1 83 ? 0.037 15.040 11.860 1.00 87.12 83 THR A CA 1
ATOM 633 C C . THR A 1 83 ? -0.215 13.608 11.402 1.00 87.12 83 THR A C 1
ATOM 635 O O . THR A 1 83 ? -1.173 13.330 10.678 1.00 87.12 83 THR A O 1
ATOM 638 N N . PHE A 1 84 ? 0.613 12.687 11.887 1.00 84.75 84 PHE A N 1
ATOM 639 C CA . PHE A 1 84 ? 0.434 11.250 11.731 1.00 84.75 84 PHE A CA 1
ATOM 640 C C . PHE A 1 84 ? 0.536 10.553 13.088 1.00 84.75 84 PHE A C 1
ATOM 642 O O . PHE A 1 84 ? 1.494 10.766 13.823 1.00 84.75 84 PHE A O 1
ATOM 649 N N . GLU A 1 85 ? -0.449 9.720 13.408 1.00 91.25 85 GLU A N 1
ATOM 650 C CA . GLU A 1 85 ? -0.525 8.977 14.666 1.00 91.25 85 GLU A CA 1
ATOM 651 C C . GLU A 1 85 ? -0.440 7.475 14.388 1.00 91.25 85 GLU A C 1
ATOM 653 O O . GLU A 1 85 ? -1.058 6.979 13.437 1.00 91.25 85 GLU A O 1
ATOM 658 N N . PHE A 1 86 ? 0.316 6.752 15.210 1.00 87.25 86 PHE A N 1
ATOM 659 C CA . PHE A 1 86 ? 0.474 5.305 15.096 1.00 87.25 86 PHE A CA 1
ATOM 660 C C . PHE A 1 86 ? 0.824 4.664 16.436 1.00 87.25 86 PHE A C 1
ATOM 662 O O . PHE A 1 86 ? 1.353 5.315 17.331 1.00 87.25 86 PHE A O 1
ATOM 669 N N . ASP A 1 87 ? 0.558 3.364 16.538 1.00 89.25 87 ASP A N 1
ATOM 670 C CA . ASP A 1 87 ? 0.987 2.551 17.671 1.00 89.25 87 ASP A CA 1
ATOM 671 C C . ASP A 1 87 ? 2.237 1.768 17.260 1.00 89.25 87 ASP A C 1
ATOM 673 O O . ASP A 1 87 ? 2.193 0.954 16.331 1.00 89.25 87 ASP A O 1
ATOM 677 N N . ALA A 1 88 ? 3.357 2.043 17.925 1.00 87.00 88 ALA A N 1
ATOM 678 C CA . ALA A 1 88 ? 4.589 1.286 17.788 1.00 87.00 88 ALA A CA 1
ATOM 679 C C . ALA A 1 88 ? 4.486 -0.002 18.610 1.00 87.00 88 ALA A C 1
ATOM 681 O O . ALA A 1 88 ? 4.147 0.007 19.792 1.00 87.00 88 ALA A O 1
ATOM 682 N N . THR A 1 89 ? 4.789 -1.125 17.980 1.00 84.44 89 THR A N 1
ATOM 683 C CA . THR A 1 89 ? 4.894 -2.435 18.629 1.00 84.44 89 THR A CA 1
ATOM 684 C C . THR A 1 89 ? 6.355 -2.863 18.689 1.00 84.44 89 THR A C 1
ATOM 686 O O . THR A 1 89 ? 7.202 -2.219 18.077 1.00 84.44 89 THR A O 1
ATOM 689 N N . ALA A 1 90 ? 6.661 -3.974 19.362 1.00 78.62 90 ALA A N 1
ATOM 690 C CA . ALA A 1 90 ? 8.022 -4.512 19.417 1.00 78.62 90 ALA A CA 1
ATOM 691 C C . ALA A 1 90 ? 8.658 -4.691 18.022 1.00 78.62 90 ALA A C 1
ATOM 693 O O . ALA A 1 90 ? 9.847 -4.460 17.859 1.00 78.62 90 ALA A O 1
ATOM 694 N N . THR A 1 91 ? 7.870 -5.004 16.983 1.00 71.50 91 THR A N 1
ATOM 695 C CA . THR A 1 91 ? 8.382 -5.128 15.604 1.00 71.50 91 THR A CA 1
ATOM 696 C C . THR A 1 91 ? 8.768 -3.790 14.966 1.00 71.50 91 THR A C 1
ATOM 698 O O . THR A 1 91 ? 9.349 -3.774 13.889 1.00 71.50 91 THR A O 1
ATOM 701 N N . ASN A 1 92 ? 8.372 -2.666 15.567 1.00 75.38 92 ASN A N 1
ATOM 702 C CA . ASN A 1 92 ? 8.735 -1.318 15.134 1.00 75.38 92 ASN A CA 1
ATOM 703 C C . ASN A 1 92 ? 9.964 -0.778 15.874 1.00 75.38 92 ASN A C 1
ATOM 705 O O . ASN A 1 92 ? 10.495 0.253 15.468 1.00 75.38 92 ASN A O 1
ATOM 709 N N . ILE A 1 93 ? 10.387 -1.436 16.957 1.00 74.38 93 ILE A N 1
ATOM 710 C CA . ILE A 1 93 ? 11.530 -1.010 17.756 1.00 74.38 93 ILE A CA 1
ATOM 711 C C . ILE A 1 93 ? 12.783 -1.667 17.194 1.00 74.38 93 ILE A C 1
ATOM 713 O O . ILE A 1 93 ? 12.856 -2.886 17.049 1.00 74.38 93 ILE A O 1
ATOM 717 N N . VAL A 1 94 ? 13.775 -0.843 16.868 1.00 70.62 94 VAL A N 1
ATOM 718 C CA . VAL A 1 94 ? 15.078 -1.328 16.424 1.00 70.62 94 VAL A CA 1
ATOM 719 C C . VAL A 1 94 ? 15.827 -1.880 17.629 1.00 70.62 94 VAL A C 1
ATOM 721 O O . VAL A 1 94 ? 16.248 -1.129 18.509 1.00 70.62 94 VAL A O 1
ATOM 724 N N . THR A 1 95 ? 15.985 -3.198 17.668 1.00 69.88 95 THR A N 1
ATOM 725 C CA . THR A 1 95 ? 16.738 -3.890 18.711 1.00 69.88 95 THR A CA 1
ATOM 726 C C . THR A 1 95 ? 18.162 -4.172 18.237 1.00 69.88 95 THR A C 1
ATOM 728 O O . THR A 1 95 ? 18.324 -4.687 17.125 1.00 69.88 95 THR A O 1
ATOM 731 N N . PRO A 1 96 ? 19.187 -3.894 19.066 1.00 75.56 96 PRO A N 1
ATOM 732 C CA . PRO A 1 96 ? 20.535 -4.398 18.840 1.00 75.56 96 PRO A CA 1
ATOM 733 C C . PRO A 1 96 ? 20.481 -5.900 18.567 1.00 75.56 96 PRO A C 1
ATOM 735 O O . PRO A 1 96 ? 19.938 -6.660 19.368 1.00 75.56 96 PRO A O 1
ATOM 738 N N . THR A 1 97 ? 20.985 -6.310 17.411 1.00 83.12 97 THR A N 1
ATOM 739 C CA . THR A 1 97 ? 20.986 -7.711 16.994 1.00 83.12 97 THR A CA 1
ATOM 740 C C . THR A 1 97 ? 22.419 -8.216 16.983 1.00 83.12 97 THR A C 1
ATOM 742 O O . THR A 1 97 ? 23.321 -7.521 16.508 1.00 83.12 97 THR A O 1
ATOM 745 N N . ASP A 1 98 ? 22.628 -9.415 17.529 1.00 88.88 98 ASP A N 1
ATOM 746 C CA . ASP A 1 98 ? 23.898 -10.124 17.406 1.00 88.88 98 ASP A CA 1
ATOM 747 C C . ASP A 1 98 ? 24.122 -10.453 15.921 1.00 88.88 98 ASP A C 1
ATOM 749 O O . ASP A 1 98 ? 23.362 -11.247 15.349 1.00 88.88 98 ASP A O 1
ATOM 753 N N . PRO A 1 99 ? 25.133 -9.851 15.271 1.00 90.94 99 PRO A N 1
ATOM 754 C CA . PRO A 1 99 ? 25.325 -10.000 13.837 1.00 90.94 99 PRO A CA 1
ATOM 755 C C . PRO A 1 99 ? 25.694 -11.435 13.436 1.00 90.94 99 PRO A C 1
ATOM 757 O O . PRO A 1 99 ? 25.500 -11.800 12.280 1.00 90.94 99 PRO A O 1
ATOM 760 N N . SER A 1 100 ? 26.156 -12.280 14.369 1.00 91.00 100 SER A N 1
ATOM 761 C CA . SER A 1 100 ? 26.423 -13.700 14.100 1.00 91.00 100 SER A CA 1
ATOM 762 C C . SER A 1 100 ? 25.153 -14.520 13.829 1.00 91.00 100 SER A C 1
ATOM 764 O O . SER A 1 100 ? 25.225 -15.594 13.235 1.00 91.00 100 SER A O 1
ATOM 766 N N . THR A 1 101 ? 23.984 -13.999 14.217 1.00 91.88 101 THR A N 1
ATOM 767 C CA . THR A 1 101 ? 22.676 -14.633 13.981 1.00 91.88 101 THR A CA 1
ATOM 768 C C . THR A 1 101 ? 22.062 -14.282 12.624 1.00 91.88 101 THR A C 1
ATOM 770 O O . THR A 1 101 ? 21.036 -14.852 12.251 1.00 91.88 101 THR A O 1
ATOM 773 N N . ILE A 1 102 ? 22.675 -13.355 11.881 1.00 91.44 102 ILE A N 1
ATOM 774 C CA . ILE A 1 102 ? 22.188 -12.883 10.585 1.00 91.44 102 ILE A CA 1
ATOM 775 C C . ILE A 1 102 ? 22.732 -13.767 9.455 1.00 91.44 102 ILE A C 1
ATOM 777 O O . ILE A 1 102 ? 23.941 -13.853 9.227 1.00 91.44 102 ILE A O 1
ATOM 781 N N . ASP A 1 103 ? 21.833 -14.377 8.684 1.00 92.44 103 ASP A N 1
ATOM 782 C CA . ASP A 1 103 ? 22.175 -15.110 7.469 1.00 92.44 103 ASP A CA 1
ATOM 783 C C . ASP A 1 103 ? 22.424 -14.140 6.302 1.00 92.44 103 ASP A C 1
ATOM 785 O O . ASP A 1 103 ? 21.509 -13.525 5.744 1.00 92.44 103 ASP A O 1
ATOM 789 N N . THR A 1 104 ? 23.694 -14.033 5.904 1.00 95.38 104 THR A N 1
ATOM 790 C CA . THR A 1 104 ? 24.154 -13.186 4.790 1.00 95.38 104 THR A CA 1
ATOM 791 C C . THR A 1 104 ? 24.234 -13.918 3.448 1.00 95.38 104 THR A C 1
ATOM 793 O O . THR A 1 104 ? 24.618 -13.319 2.439 1.00 95.38 104 THR A O 1
ATOM 796 N N . THR A 1 105 ? 23.862 -15.199 3.389 1.00 94.00 105 THR A N 1
ATOM 797 C CA . THR A 1 105 ? 24.014 -16.044 2.193 1.00 94.00 105 THR A CA 1
ATOM 798 C C . THR A 1 105 ? 23.275 -15.463 0.992 1.00 94.00 105 THR A C 1
ATOM 800 O O . THR A 1 105 ? 23.844 -15.307 -0.092 1.00 94.00 105 THR A O 1
ATOM 803 N N . ALA A 1 106 ? 22.008 -15.087 1.187 1.00 87.19 106 ALA A N 1
ATOM 804 C CA . ALA A 1 106 ? 21.172 -14.537 0.125 1.00 87.19 106 ALA A CA 1
ATOM 805 C C . ALA A 1 106 ? 21.678 -13.169 -0.363 1.00 87.19 106 ALA A C 1
ATOM 807 O O . ALA A 1 106 ? 21.619 -12.872 -1.558 1.00 87.19 106 ALA A O 1
ATOM 808 N N . LEU A 1 107 ? 22.233 -12.372 0.553 1.00 89.94 107 LEU A N 1
ATOM 809 C CA . LEU A 1 107 ? 22.804 -11.062 0.274 1.00 89.94 107 LEU A CA 1
ATOM 810 C C . LEU A 1 107 ? 24.048 -11.191 -0.617 1.00 89.94 107 LEU A C 1
ATOM 812 O O . LEU A 1 107 ? 24.106 -10.595 -1.696 1.00 89.94 107 LEU A O 1
ATOM 816 N N . LYS A 1 108 ? 24.996 -12.051 -0.226 1.00 96.06 108 LYS A N 1
ATOM 817 C CA . LYS A 1 108 ? 26.204 -12.354 -1.011 1.00 96.06 108 LYS A CA 1
ATOM 818 C C . LYS A 1 108 ? 25.844 -12.891 -2.398 1.00 96.06 108 LYS A C 1
ATOM 820 O O . LYS A 1 108 ? 26.343 -12.389 -3.402 1.00 96.06 108 LYS A O 1
ATOM 825 N N . ALA A 1 109 ? 24.907 -13.838 -2.478 1.00 92.88 109 ALA A N 1
ATOM 826 C CA . ALA A 1 109 ? 24.452 -14.396 -3.750 1.00 92.88 109 ALA A CA 1
ATOM 827 C C . ALA A 1 109 ? 23.792 -13.349 -4.668 1.00 92.88 109 ALA A C 1
ATOM 829 O O . ALA A 1 109 ? 23.941 -13.415 -5.890 1.00 92.88 109 ALA A O 1
ATOM 830 N N . ALA A 1 110 ? 23.054 -12.384 -4.113 1.00 88.19 110 ALA A N 1
ATOM 831 C CA . ALA A 1 110 ? 22.463 -11.301 -4.892 1.00 88.19 110 ALA A CA 1
ATOM 832 C C . ALA A 1 110 ? 23.532 -10.347 -5.450 1.00 88.19 110 ALA A C 1
ATOM 834 O O . ALA A 1 110 ? 23.452 -9.981 -6.622 1.00 88.19 110 ALA A O 1
ATOM 835 N N . LEU A 1 111 ? 24.563 -10.012 -4.668 1.00 94.38 111 LEU A N 1
ATOM 836 C CA . LEU A 1 111 ? 25.695 -9.206 -5.137 1.00 94.38 111 LEU A CA 1
ATOM 837 C C . LEU A 1 111 ? 26.497 -9.916 -6.239 1.00 94.38 111 LEU A C 1
ATOM 839 O O . LEU A 1 111 ? 26.857 -9.284 -7.230 1.00 94.38 111 LEU A O 1
ATOM 843 N N . GLU A 1 112 ? 26.711 -11.230 -6.134 1.00 96.12 112 GLU A N 1
ATOM 844 C CA . GLU A 1 112 ? 27.353 -12.006 -7.208 1.00 96.12 112 GLU A CA 1
ATOM 845 C C . GLU A 1 112 ? 26.525 -12.005 -8.499 1.00 96.12 112 GLU A C 1
ATOM 847 O O . GLU A 1 112 ? 27.075 -11.858 -9.593 1.00 96.12 112 GLU A O 1
ATOM 852 N N . LYS A 1 113 ? 25.189 -12.066 -8.400 1.00 92.06 113 LYS A N 1
ATOM 853 C CA . LYS A 1 113 ? 24.320 -11.896 -9.576 1.00 92.06 113 LYS A CA 1
ATOM 854 C C . LYS A 1 113 ? 24.512 -10.534 -10.229 1.00 92.06 113 LYS A C 1
ATOM 856 O O . LYS A 1 113 ? 24.483 -10.477 -11.450 1.00 92.06 113 LYS A O 1
ATOM 861 N N . VAL A 1 114 ? 24.701 -9.461 -9.457 1.00 94.12 114 VAL A N 1
ATOM 862 C CA . VAL A 1 114 ? 24.974 -8.126 -10.015 1.00 94.12 114 VAL A CA 1
ATOM 863 C C . VAL A 1 114 ? 26.313 -8.107 -10.747 1.00 94.12 114 VAL A C 1
ATOM 865 O O . VAL A 1 114 ? 26.369 -7.631 -11.877 1.00 94.12 114 VAL A O 1
ATOM 868 N N . LYS A 1 115 ? 27.370 -8.666 -10.142 1.00 95.44 115 LYS A N 1
ATOM 869 C CA . LYS A 1 115 ? 28.711 -8.743 -10.749 1.00 95.44 115 LYS A CA 1
ATOM 870 C C . LYS A 1 115 ? 28.725 -9.521 -12.066 1.00 95.44 115 LYS A C 1
ATOM 872 O O . LYS A 1 115 ? 29.494 -9.188 -12.960 1.00 95.44 115 LYS A O 1
ATOM 877 N N . ALA A 1 116 ? 27.867 -10.531 -12.199 1.00 95.69 116 ALA A N 1
ATOM 878 C CA . ALA A 1 116 ? 27.739 -11.326 -13.418 1.00 95.69 116 ALA A CA 1
ATOM 879 C C . ALA A 1 116 ? 27.026 -10.594 -14.577 1.00 95.69 116 ALA A C 1
ATOM 881 O O . ALA A 1 116 ? 26.970 -11.119 -15.690 1.00 95.69 116 ALA A O 1
ATOM 882 N N . LEU A 1 117 ? 26.446 -9.411 -14.343 1.00 91.81 117 LEU A N 1
ATOM 883 C CA . LEU A 1 117 ? 25.754 -8.635 -15.370 1.00 91.81 117 LEU A CA 1
ATOM 884 C C . LEU A 1 117 ? 26.701 -7.653 -16.057 1.00 91.81 117 LEU A C 1
ATOM 886 O O . LEU A 1 117 ? 27.478 -6.956 -15.412 1.00 91.81 117 LEU A O 1
ATOM 890 N N . ASN A 1 118 ? 26.553 -7.511 -17.373 1.00 93.19 118 ASN A N 1
ATOM 891 C CA . ASN A 1 118 ? 27.248 -6.472 -18.119 1.00 93.19 118 ASN A CA 1
ATOM 892 C C . ASN A 1 118 ? 26.420 -5.177 -18.133 1.00 93.19 118 ASN A C 1
ATOM 894 O O . ASN A 1 118 ? 25.335 -5.139 -18.717 1.00 93.19 118 ASN A O 1
ATOM 898 N N . LYS A 1 119 ? 26.947 -4.099 -17.535 1.00 90.69 119 LYS A N 1
ATOM 899 C CA . LYS A 1 119 ? 26.328 -2.759 -17.529 1.00 90.69 119 LYS A CA 1
ATOM 900 C C . LYS A 1 119 ? 25.932 -2.291 -18.929 1.00 90.69 119 LYS A C 1
ATOM 902 O O . LYS A 1 119 ? 24.889 -1.653 -19.096 1.00 90.69 119 LYS A O 1
ATOM 907 N N . ASP A 1 120 ? 26.728 -2.623 -19.941 1.00 90.88 120 ASP A N 1
ATOM 908 C CA . ASP A 1 120 ? 26.494 -2.157 -21.303 1.00 90.88 120 ASP A CA 1
ATOM 909 C C . ASP A 1 120 ? 25.293 -2.793 -21.986 1.00 90.88 120 ASP A C 1
ATOM 911 O O . ASP A 1 120 ? 24.737 -2.197 -22.911 1.00 90.88 120 ASP A O 1
ATOM 915 N N . ASP A 1 121 ? 24.805 -3.917 -21.471 1.00 88.25 121 ASP A N 1
ATOM 916 C CA . ASP A 1 121 ? 23.601 -4.554 -21.984 1.00 88.25 121 ASP A CA 1
ATOM 917 C C . ASP A 1 121 ? 22.324 -3.819 -21.578 1.00 88.25 121 ASP A C 1
ATOM 919 O O . ASP A 1 121 ? 21.270 -4.110 -22.146 1.00 88.25 121 ASP A O 1
ATOM 923 N N . TYR A 1 122 ? 22.372 -2.879 -20.624 1.00 89.94 122 TYR A N 1
ATOM 924 C CA . TYR A 1 122 ? 21.184 -2.299 -19.991 1.00 89.94 122 TYR A CA 1
ATOM 925 C C . TYR A 1 122 ? 21.105 -0.776 -20.068 1.00 89.94 122 TYR A C 1
ATOM 927 O O . TYR A 1 122 ? 22.105 -0.067 -20.084 1.00 89.94 122 TYR A O 1
ATOM 935 N N . THR A 1 123 ? 19.887 -0.237 -20.116 1.00 84.12 123 THR A N 1
ATOM 936 C CA . THR A 1 123 ? 19.679 1.216 -20.105 1.00 84.12 123 THR A CA 1
ATOM 937 C C . THR A 1 123 ? 20.235 1.831 -18.824 1.00 84.12 123 THR A C 1
ATOM 939 O O . THR A 1 123 ? 20.096 1.240 -17.751 1.00 84.12 123 THR A O 1
ATOM 942 N N . GLU A 1 124 ? 20.787 3.042 -18.924 1.00 77.81 124 GLU A N 1
ATOM 943 C CA . GLU A 1 124 ? 21.343 3.777 -17.779 1.00 77.81 124 GLU A CA 1
ATOM 944 C C . GLU A 1 124 ? 20.337 3.895 -16.628 1.00 77.81 124 GLU A C 1
ATOM 946 O O . GLU A 1 124 ? 20.682 3.622 -15.487 1.00 77.81 124 GLU A O 1
ATOM 951 N N . GLU A 1 125 ? 19.066 4.206 -16.918 1.00 71.00 125 GLU A N 1
ATOM 952 C CA . GLU A 1 125 ? 18.029 4.368 -15.887 1.00 71.00 125 GLU A CA 1
ATOM 953 C C . GLU A 1 125 ? 17.731 3.061 -15.132 1.00 71.00 125 GLU A C 1
ATOM 955 O O . GLU A 1 125 ? 17.506 3.070 -13.921 1.00 71.00 125 GLU A O 1
ATOM 960 N N . SER A 1 126 ? 17.684 1.922 -15.834 1.00 73.75 126 SER A N 1
ATOM 961 C CA . SER A 1 126 ? 17.438 0.632 -15.179 1.00 73.75 126 SER A CA 1
ATOM 962 C C . SER A 1 126 ? 18.669 0.123 -14.443 1.00 73.75 126 SER A C 1
ATOM 964 O O . SER A 1 126 ? 18.528 -0.469 -13.380 1.00 73.75 126 SER A O 1
ATOM 966 N N . TRP A 1 127 ? 19.859 0.371 -14.999 1.00 91.44 127 TRP A N 1
ATOM 967 C CA . TRP A 1 127 ? 21.117 0.003 -14.365 1.00 91.44 127 TRP A CA 1
ATOM 968 C C . TRP A 1 127 ? 21.364 0.822 -13.104 1.00 91.44 127 TRP A C 1
ATOM 970 O O . TRP A 1 127 ? 21.747 0.254 -12.091 1.00 91.44 127 TRP A O 1
ATOM 980 N N . LYS A 1 128 ? 21.062 2.127 -13.124 1.00 77.31 128 LYS A N 1
ATOM 981 C CA . LYS A 1 128 ? 21.244 3.000 -11.962 1.00 77.31 128 LYS A CA 1
ATOM 982 C C . LYS A 1 128 ? 20.481 2.496 -10.736 1.00 77.31 128 LYS A C 1
ATOM 984 O O . LYS A 1 128 ? 21.025 2.490 -9.646 1.00 77.31 128 LYS A O 1
ATOM 989 N N . LYS A 1 129 ? 19.273 1.957 -10.929 1.00 73.44 129 LYS A N 1
ATOM 990 C CA . LYS A 1 129 ? 18.500 1.320 -9.848 1.00 73.44 129 LYS A CA 1
ATOM 991 C C . LYS A 1 129 ? 19.181 0.069 -9.295 1.00 73.44 129 LYS A C 1
ATOM 993 O O . LYS A 1 129 ? 19.085 -0.176 -8.109 1.00 73.44 129 LYS A O 1
ATOM 998 N N . VAL A 1 130 ? 19.829 -0.737 -10.136 1.00 89.00 130 VAL A N 1
ATOM 999 C CA . VAL A 1 130 ? 20.600 -1.895 -9.653 1.00 89.00 130 VAL A CA 1
ATOM 1000 C C . VAL A 1 130 ? 21.858 -1.435 -8.928 1.00 89.00 130 VAL A C 1
ATOM 1002 O O . VAL A 1 130 ? 22.178 -1.998 -7.895 1.00 89.00 130 VAL A O 1
ATOM 1005 N N . GLU A 1 131 ? 22.538 -0.411 -9.443 1.00 87.69 131 GLU A N 1
ATOM 1006 C CA . GLU A 1 131 ? 23.736 0.175 -8.837 1.00 87.69 131 GLU A CA 1
ATOM 1007 C C . GLU A 1 131 ? 23.440 0.736 -7.439 1.00 87.69 131 GLU A C 1
ATOM 1009 O O . GLU A 1 131 ? 24.116 0.349 -6.495 1.00 87.69 131 GLU A O 1
ATOM 1014 N N . ASP A 1 132 ? 22.391 1.553 -7.294 1.00 74.31 132 ASP A N 1
ATOM 1015 C CA . ASP A 1 132 ? 21.985 2.137 -6.008 1.00 74.31 132 ASP A CA 1
ATOM 1016 C C . ASP A 1 132 ? 21.662 1.044 -4.974 1.00 74.31 132 ASP A C 1
ATOM 1018 O O . ASP A 1 132 ? 22.242 1.003 -3.891 1.00 74.31 132 ASP A O 1
ATOM 1022 N N . GLU A 1 133 ? 20.796 0.093 -5.338 1.00 81.44 133 GLU A N 1
ATOM 1023 C CA . GLU A 1 133 ? 20.364 -0.968 -4.420 1.00 81.44 133 GLU A CA 1
ATOM 1024 C C . GLU A 1 133 ? 21.515 -1.961 -4.132 1.00 81.44 133 GLU A C 1
ATOM 1026 O O . GLU A 1 133 ? 21.578 -2.551 -3.053 1.00 81.44 133 GLU A O 1
ATOM 1031 N N . ALA A 1 134 ? 22.464 -2.148 -5.061 1.00 87.50 134 ALA A N 1
ATOM 1032 C CA . ALA A 1 134 ? 23.667 -2.953 -4.833 1.00 87.50 134 ALA A CA 1
ATOM 1033 C C . ALA A 1 134 ? 24.649 -2.260 -3.878 1.00 87.50 134 ALA A C 1
ATOM 1035 O O . ALA A 1 134 ? 25.239 -2.944 -3.043 1.00 87.50 134 ALA A O 1
ATOM 1036 N N . THR A 1 135 ? 24.797 -0.933 -3.959 1.00 83.31 135 THR A N 1
ATOM 1037 C CA . THR A 1 135 ? 25.585 -0.151 -2.997 1.00 83.31 135 THR A CA 1
ATOM 1038 C C . THR A 1 135 ? 25.008 -0.282 -1.591 1.00 83.31 135 THR A C 1
ATOM 1040 O O . THR A 1 135 ? 25.743 -0.690 -0.696 1.00 83.31 135 THR A O 1
ATOM 1043 N N . GLU A 1 136 ? 23.700 -0.064 -1.411 1.00 78.44 136 GLU A N 1
ATOM 1044 C CA . GLU A 1 136 ? 23.025 -0.235 -0.111 1.00 78.44 136 GLU A CA 1
ATOM 1045 C C . GLU A 1 136 ? 23.213 -1.661 0.438 1.00 78.44 136 GLU A C 1
ATOM 1047 O O . GLU A 1 136 ? 23.540 -1.872 1.606 1.00 78.44 136 GLU A O 1
ATOM 1052 N N . THR A 1 137 ? 23.090 -2.663 -0.436 1.00 85.25 137 THR A N 1
ATOM 1053 C CA . THR A 1 137 ? 23.303 -4.070 -0.077 1.00 85.25 137 THR A CA 1
ATOM 1054 C C . THR A 1 137 ? 24.748 -4.336 0.366 1.00 85.25 137 THR A C 1
ATOM 1056 O O . THR A 1 137 ? 24.988 -5.078 1.318 1.00 85.25 137 THR A O 1
ATOM 1059 N N . GLN A 1 138 ? 25.729 -3.732 -0.307 1.00 88.38 138 GLN A N 1
ATOM 1060 C CA . GLN A 1 138 ? 27.143 -3.893 0.022 1.00 88.38 138 GLN A CA 1
ATOM 1061 C C . GLN A 1 138 ? 27.528 -3.164 1.317 1.00 88.38 138 GLN A C 1
ATOM 1063 O O . GLN A 1 138 ? 28.367 -3.665 2.063 1.00 88.38 138 GLN A O 1
ATOM 1068 N N . GLU A 1 139 ? 26.925 -2.009 1.599 1.00 85.31 139 GLU A N 1
ATOM 1069 C CA . GLU A 1 139 ? 27.084 -1.293 2.868 1.00 85.31 139 GLU A CA 1
ATOM 1070 C C . GLU A 1 139 ? 26.504 -2.097 4.034 1.00 85.31 139 GLU A C 1
ATOM 1072 O O . GLU A 1 139 ? 27.207 -2.309 5.019 1.00 85.31 139 GLU A O 1
ATOM 1077 N N . MET A 1 140 ? 25.299 -2.657 3.874 1.00 86.38 140 MET A N 1
ATOM 1078 C CA . MET A 1 140 ? 24.692 -3.546 4.870 1.00 86.38 140 MET A CA 1
ATOM 1079 C C . MET A 1 140 ? 25.584 -4.759 5.170 1.00 86.38 140 MET A C 1
ATOM 1081 O O . MET A 1 140 ? 25.791 -5.102 6.332 1.00 86.38 140 MET A O 1
ATOM 1085 N N . LEU A 1 141 ? 26.167 -5.394 4.144 1.00 91.31 141 LEU A N 1
ATOM 1086 C CA . LEU A 1 141 ? 27.092 -6.513 4.356 1.00 91.31 141 LEU A CA 1
ATOM 1087 C C . LEU A 1 141 ? 28.345 -6.095 5.128 1.00 91.31 141 LEU A C 1
ATOM 1089 O O . LEU A 1 141 ? 28.750 -6.796 6.053 1.00 91.31 141 LEU A O 1
ATOM 1093 N N . LYS A 1 142 ? 28.945 -4.957 4.761 1.00 89.88 142 LYS A N 1
ATOM 1094 C CA . LYS A 1 142 ? 30.122 -4.420 5.453 1.00 89.88 142 LYS A CA 1
ATOM 1095 C C . LYS A 1 142 ? 29.817 -4.103 6.911 1.00 89.88 142 LYS A C 1
ATOM 1097 O O . LYS A 1 142 ? 30.668 -4.358 7.752 1.00 89.88 142 LYS A O 1
ATOM 1102 N N . GLU A 1 143 ? 28.633 -3.571 7.208 1.00 88.06 143 GLU A N 1
ATOM 1103 C CA . GLU A 1 143 ? 28.211 -3.284 8.580 1.00 88.06 143 GLU A CA 1
ATOM 1104 C C . GLU A 1 143 ? 28.101 -4.570 9.410 1.00 88.06 143 GLU A C 1
ATOM 1106 O O . GLU A 1 143 ? 28.637 -4.623 10.514 1.00 88.06 143 GLU A O 1
ATOM 1111 N N . ILE A 1 144 ? 27.506 -5.636 8.857 1.00 89.38 144 ILE A N 1
ATOM 1112 C CA . ILE A 1 144 ? 27.446 -6.955 9.515 1.00 89.38 144 ILE A CA 1
ATOM 1113 C C . ILE A 1 144 ? 28.856 -7.498 9.765 1.00 89.38 144 ILE A C 1
ATOM 1115 O O . ILE A 1 144 ? 29.178 -7.909 10.877 1.00 89.38 144 ILE A O 1
ATOM 1119 N N . GLU A 1 145 ? 29.710 -7.502 8.740 1.00 94.00 145 GLU A N 1
ATOM 1120 C CA . GLU A 1 145 ? 31.065 -8.058 8.828 1.00 94.00 145 GLU A CA 1
ATOM 1121 C C . GLU A 1 145 ? 31.954 -7.262 9.797 1.00 94.00 145 GLU A C 1
ATOM 1123 O O . GLU A 1 145 ? 32.697 -7.858 10.582 1.00 94.00 145 GLU A O 1
ATOM 1128 N N . ALA A 1 146 ? 31.845 -5.930 9.797 1.00 91.50 146 ALA A N 1
ATOM 1129 C CA . ALA A 1 146 ? 32.523 -5.065 10.757 1.00 91.50 146 ALA A CA 1
ATOM 1130 C C . ALA A 1 146 ? 32.019 -5.312 12.183 1.00 91.50 146 ALA A C 1
ATOM 1132 O O . ALA A 1 146 ? 32.832 -5.482 13.087 1.00 91.50 146 ALA A O 1
ATOM 1133 N N . ALA A 1 147 ? 30.703 -5.427 12.384 1.00 89.56 147 ALA A N 1
ATOM 1134 C CA . ALA A 1 147 ? 30.136 -5.685 13.703 1.00 89.56 147 ALA A CA 1
ATOM 1135 C C . ALA A 1 147 ? 30.555 -7.051 14.270 1.00 89.56 147 ALA A C 1
ATOM 1137 O O . ALA A 1 147 ? 30.885 -7.149 15.450 1.00 89.56 147 ALA A O 1
ATOM 1138 N N . ILE A 1 148 ? 30.632 -8.095 13.432 1.00 94.19 148 ILE A N 1
ATOM 1139 C CA . ILE A 1 148 ? 31.177 -9.406 13.831 1.00 94.19 148 ILE A CA 1
ATOM 1140 C C . ILE A 1 148 ? 32.639 -9.269 14.266 1.00 94.19 148 ILE A C 1
ATOM 1142 O O . ILE A 1 148 ? 33.029 -9.788 15.313 1.00 94.19 148 ILE A O 1
ATOM 1146 N N . LYS A 1 149 ? 33.454 -8.571 13.467 1.00 95.50 149 LYS A N 1
ATOM 1147 C CA . LYS A 1 149 ? 34.884 -8.382 13.735 1.00 95.50 149 LYS A CA 1
ATOM 1148 C C . LYS A 1 149 ? 35.124 -7.608 15.032 1.00 95.50 149 LYS A C 1
ATOM 1150 O O . LYS A 1 149 ? 35.948 -8.020 15.848 1.00 95.50 149 LYS A O 1
ATOM 1155 N N . ASP A 1 150 ? 34.391 -6.519 15.217 1.00 94.38 150 ASP A N 1
ATOM 1156 C CA . ASP A 1 150 ? 34.556 -5.594 16.337 1.00 94.38 150 ASP A CA 1
ATOM 1157 C C . ASP A 1 150 ? 33.762 -6.038 17.579 1.00 94.38 150 ASP A C 1
ATOM 1159 O O . ASP A 1 150 ? 33.836 -5.394 18.625 1.00 94.38 150 ASP A O 1
ATOM 1163 N N . LYS A 1 151 ? 33.037 -7.165 17.487 1.00 91.56 151 LYS A N 1
ATOM 1164 C CA . LYS A 1 151 ? 32.171 -7.725 18.539 1.00 91.56 151 LYS A CA 1
ATOM 1165 C C . LYS A 1 151 ? 31.118 -6.722 19.023 1.00 91.56 151 LYS A C 1
ATOM 1167 O O . LYS A 1 151 ? 30.839 -6.620 20.217 1.00 91.56 151 LYS A O 1
ATOM 1172 N N . THR A 1 152 ? 30.546 -5.973 18.086 1.00 88.88 152 THR A N 1
ATOM 1173 C CA . THR A 1 152 ? 29.465 -5.011 18.323 1.00 88.88 152 THR A CA 1
ATOM 1174 C C . THR A 1 152 ? 28.135 -5.549 17.784 1.00 88.88 152 THR A C 1
ATOM 1176 O O . THR A 1 152 ? 28.040 -6.687 17.326 1.00 88.88 152 THR A O 1
ATOM 1179 N N . THR A 1 153 ? 27.071 -4.753 17.894 1.00 85.12 153 THR A N 1
ATOM 1180 C CA . THR A 1 153 ? 25.726 -5.123 17.427 1.00 85.12 153 THR A CA 1
ATOM 1181 C C . THR A 1 153 ? 25.361 -4.347 16.171 1.00 85.12 153 THR A C 1
ATOM 1183 O O . THR A 1 153 ? 25.868 -3.247 15.954 1.00 85.12 153 THR A O 1
ATOM 1186 N N . VAL A 1 154 ? 24.445 -4.895 15.373 1.00 81.12 154 VAL A N 1
ATOM 1187 C CA . VAL A 1 154 ? 23.818 -4.176 14.255 1.00 81.12 154 VAL A CA 1
ATOM 1188 C C . VAL A 1 154 ? 22.419 -3.698 14.629 1.00 81.12 154 VAL A C 1
ATOM 1190 O O . VAL A 1 154 ? 21.733 -4.304 15.457 1.00 81.12 154 VAL A O 1
ATOM 1193 N N . ALA A 1 155 ? 21.979 -2.607 14.003 1.00 77.75 155 ALA A N 1
ATOM 1194 C CA . ALA A 1 155 ? 20.685 -1.972 14.255 1.00 77.75 155 ALA A CA 1
ATOM 1195 C C . ALA A 1 155 ? 19.596 -2.428 13.260 1.00 77.75 155 ALA A C 1
ATOM 1197 O O . ALA A 1 155 ? 18.731 -1.648 12.861 1.00 77.75 155 ALA A O 1
ATOM 1198 N N . PHE A 1 156 ? 19.634 -3.691 12.834 1.00 75.38 156 PHE A N 1
ATOM 1199 C CA . PHE A 1 156 ? 18.637 -4.289 11.947 1.00 75.38 156 PHE A CA 1
ATOM 1200 C C . PHE A 1 156 ? 18.514 -5.798 12.177 1.00 75.38 156 PHE A C 1
ATOM 1202 O O . PHE A 1 156 ? 19.418 -6.443 12.698 1.00 75.38 156 PHE A O 1
ATOM 1209 N N . SER A 1 157 ? 17.366 -6.352 11.785 1.00 82.00 157 SER A N 1
ATOM 1210 C CA . SER A 1 157 ? 17.035 -7.772 11.951 1.00 82.00 157 SER A CA 1
ATOM 1211 C C . SER A 1 157 ? 17.205 -8.559 10.650 1.00 82.00 157 SER A C 1
ATOM 1213 O O . SER A 1 157 ? 17.303 -7.974 9.569 1.00 82.00 157 SER A O 1
ATOM 1215 N N . GLN A 1 158 ? 17.120 -9.891 10.730 1.00 85.56 158 GLN A N 1
ATOM 1216 C CA . GLN A 1 158 ? 17.078 -10.753 9.543 1.00 85.56 158 GLN A CA 1
ATOM 1217 C C . GLN A 1 158 ? 15.958 -10.357 8.569 1.00 85.56 158 GLN A C 1
ATOM 1219 O O . GLN A 1 158 ? 16.153 -10.399 7.361 1.00 85.56 158 GLN A O 1
ATOM 1224 N N . ALA A 1 159 ? 14.802 -9.903 9.067 1.00 75.88 159 ALA A N 1
ATOM 1225 C CA . ALA A 1 159 ? 13.701 -9.483 8.201 1.00 75.88 159 ALA A CA 1
ATOM 1226 C C . ALA A 1 159 ? 14.065 -8.269 7.327 1.00 75.88 159 ALA A C 1
ATOM 1228 O O . ALA A 1 159 ? 13.615 -8.187 6.187 1.00 75.88 159 ALA A O 1
ATOM 1229 N N . ALA A 1 160 ? 14.899 -7.354 7.834 1.00 76.56 160 ALA A N 1
ATOM 1230 C CA . ALA A 1 160 ? 15.392 -6.218 7.055 1.00 76.56 160 ALA A CA 1
ATOM 1231 C C . ALA A 1 160 ? 16.392 -6.667 5.977 1.00 76.56 160 ALA A C 1
ATOM 1233 O O . ALA A 1 160 ? 16.339 -6.183 4.848 1.00 76.56 160 ALA A O 1
ATOM 1234 N N . VAL A 1 161 ? 17.249 -7.645 6.295 1.00 83.12 161 VAL A N 1
ATOM 1235 C CA . VAL A 1 161 ? 18.148 -8.284 5.319 1.00 83.12 161 VAL A CA 1
ATOM 1236 C C . VAL A 1 161 ? 17.341 -8.983 4.222 1.00 83.12 161 VAL A C 1
ATOM 1238 O O . VAL A 1 161 ? 17.599 -8.790 3.033 1.00 83.12 161 VAL A O 1
ATOM 1241 N N . ASP A 1 162 ? 16.311 -9.741 4.599 1.00 80.38 162 ASP A N 1
ATOM 1242 C CA . ASP A 1 162 ? 15.433 -10.437 3.659 1.00 80.38 162 ASP A CA 1
ATOM 1243 C C . ASP A 1 162 ? 14.661 -9.458 2.761 1.00 80.38 162 ASP A C 1
ATOM 1245 O O . ASP A 1 162 ? 14.478 -9.729 1.571 1.00 80.38 162 ASP A O 1
ATOM 1249 N N . GLU A 1 163 ? 14.214 -8.320 3.300 1.00 75.75 163 GLU A N 1
ATOM 1250 C CA . GLU A 1 163 ? 13.564 -7.250 2.535 1.00 75.75 163 GLU A CA 1
ATOM 1251 C C . GLU A 1 163 ? 14.535 -6.619 1.526 1.00 75.75 163 GLU A C 1
ATOM 1253 O O . GLU A 1 163 ? 14.210 -6.554 0.334 1.00 75.75 163 GLU A O 1
ATOM 1258 N N . GLN A 1 164 ? 15.752 -6.267 1.963 1.00 83.44 164 GLN A N 1
ATOM 1259 C CA . GLN A 1 164 ? 16.809 -5.728 1.099 1.00 83.44 164 GLN A CA 1
ATOM 1260 C C . GLN A 1 164 ? 17.122 -6.664 -0.072 1.00 83.44 164 GLN A C 1
ATOM 1262 O O . GLN A 1 164 ? 17.252 -6.243 -1.225 1.00 83.44 164 GLN A O 1
ATOM 1267 N N . VAL A 1 165 ? 17.194 -7.968 0.184 1.00 83.56 165 VAL A N 1
ATOM 1268 C CA . VAL A 1 165 ? 17.478 -8.937 -0.875 1.00 83.56 165 VAL A CA 1
ATOM 1269 C C . VAL A 1 165 ? 16.278 -9.125 -1.802 1.00 83.56 165 VAL A C 1
ATOM 1271 O O . VAL A 1 165 ? 16.436 -9.067 -3.026 1.00 83.56 165 VAL A O 1
ATOM 1274 N N . ASN A 1 166 ? 15.083 -9.373 -1.260 1.00 72.38 166 ASN A N 1
ATOM 1275 C CA . ASN A 1 166 ? 13.937 -9.846 -2.044 1.00 72.38 166 ASN A CA 1
ATOM 1276 C C . ASN A 1 166 ? 13.136 -8.719 -2.700 1.00 72.38 166 ASN A C 1
ATOM 1278 O O . ASN A 1 166 ? 12.774 -8.814 -3.877 1.00 72.38 166 ASN A O 1
ATOM 1282 N N . GLU A 1 167 ? 12.844 -7.663 -1.947 1.00 73.81 167 GLU A N 1
ATOM 1283 C CA . GLU A 1 167 ? 11.954 -6.581 -2.375 1.00 73.81 167 GLU A CA 1
ATOM 1284 C C . GLU A 1 167 ? 12.726 -5.398 -2.978 1.00 73.81 167 GLU A C 1
ATOM 1286 O O . GLU A 1 167 ? 12.124 -4.556 -3.655 1.00 73.81 167 GLU A O 1
ATOM 1291 N N . HIS A 1 168 ? 14.051 -5.347 -2.793 1.00 77.62 168 HIS A N 1
ATOM 1292 C CA . HIS A 1 168 ? 14.905 -4.272 -3.302 1.00 77.62 168 HIS A CA 1
ATOM 1293 C C . HIS A 1 168 ? 15.866 -4.754 -4.390 1.00 77.62 168 HIS A C 1
ATOM 1295 O O . HIS A 1 168 ? 15.536 -4.638 -5.576 1.00 77.62 168 HIS A O 1
ATOM 1301 N N . LEU A 1 169 ? 17.006 -5.361 -4.045 1.00 85.06 169 LEU A N 1
ATOM 1302 C CA . LEU A 1 169 ? 18.028 -5.701 -5.039 1.00 85.06 169 LEU A CA 1
ATOM 1303 C C . LEU A 1 169 ? 17.516 -6.701 -6.089 1.00 85.06 169 LEU A C 1
ATOM 1305 O O . LEU A 1 169 ? 17.661 -6.484 -7.295 1.00 85.06 169 LEU A O 1
ATOM 1309 N N . THR A 1 170 ? 16.823 -7.764 -5.668 1.00 82.56 170 THR A N 1
ATOM 1310 C CA . THR A 1 170 ? 16.224 -8.729 -6.608 1.00 82.56 170 THR A CA 1
ATOM 1311 C C . THR A 1 170 ? 15.147 -8.080 -7.479 1.00 82.56 170 THR A C 1
ATOM 1313 O O . THR A 1 170 ? 15.030 -8.392 -8.669 1.00 82.56 170 THR A O 1
ATOM 1316 N N . ALA A 1 171 ? 14.359 -7.153 -6.931 1.00 71.12 171 ALA A N 1
ATOM 1317 C CA . ALA A 1 171 ? 13.363 -6.417 -7.703 1.00 71.12 171 ALA A CA 1
ATOM 1318 C C . ALA A 1 171 ? 14.015 -5.482 -8.737 1.00 71.12 171 ALA A C 1
ATOM 1320 O O . ALA A 1 171 ? 13.521 -5.397 -9.866 1.00 71.12 171 ALA A O 1
ATOM 1321 N N . ALA A 1 172 ? 15.133 -4.836 -8.389 1.00 73.44 172 ALA A N 1
ATOM 1322 C CA . ALA A 1 172 ? 15.911 -3.991 -9.290 1.00 73.44 172 ALA A CA 1
ATOM 1323 C C . ALA A 1 172 ? 16.533 -4.807 -10.432 1.00 73.44 172 ALA A C 1
ATOM 1325 O O . ALA A 1 172 ? 16.350 -4.450 -11.597 1.00 73.44 172 ALA A O 1
ATOM 1326 N N . ILE A 1 173 ? 17.158 -5.952 -10.123 1.00 83.56 173 ILE A N 1
ATOM 1327 C CA . ILE A 1 173 ? 17.706 -6.888 -11.121 1.00 83.56 173 ILE A CA 1
ATOM 1328 C C . ILE A 1 173 ? 16.600 -7.351 -12.080 1.00 83.56 173 ILE A C 1
ATOM 1330 O O . ILE A 1 173 ? 16.741 -7.267 -13.299 1.00 83.56 173 ILE A O 1
ATOM 1334 N N . ASN A 1 174 ? 15.447 -7.768 -11.549 1.00 78.44 174 ASN A N 1
ATOM 1335 C CA . ASN A 1 174 ? 14.293 -8.168 -12.363 1.00 78.44 174 ASN A CA 1
ATOM 1336 C C . ASN A 1 174 ? 13.690 -7.006 -13.178 1.00 78.44 174 ASN A C 1
ATOM 1338 O O . ASN A 1 174 ? 12.939 -7.234 -14.132 1.00 78.44 174 ASN A O 1
ATOM 1342 N N . GLY A 1 175 ? 13.982 -5.765 -12.787 1.00 76.44 175 GLY A N 1
ATOM 1343 C CA . GLY A 1 175 ? 13.557 -4.531 -13.440 1.00 76.44 175 GLY A CA 1
ATOM 1344 C C . GLY A 1 175 ? 14.508 -4.023 -14.525 1.00 76.44 175 GLY A C 1
ATOM 1345 O O . GLY A 1 175 ? 14.201 -2.999 -15.143 1.00 76.44 175 GLY A O 1
ATOM 1346 N N . LEU A 1 176 ? 15.627 -4.709 -14.774 1.00 82.69 176 LEU A N 1
ATOM 1347 C CA . LEU A 1 176 ? 16.593 -4.339 -15.804 1.00 82.69 176 LEU A CA 1
ATOM 1348 C C . LEU A 1 176 ? 15.968 -4.294 -17.205 1.00 82.69 176 LEU A C 1
ATOM 1350 O O . LEU A 1 176 ? 15.184 -5.159 -17.606 1.00 82.69 176 LEU A O 1
ATOM 1354 N N . VAL A 1 177 ? 16.341 -3.273 -17.978 1.00 80.25 177 VAL A N 1
ATOM 1355 C CA . VAL A 1 177 ? 15.858 -3.048 -19.345 1.00 80.25 177 VAL A CA 1
ATOM 1356 C C . VAL A 1 177 ? 17.050 -3.076 -20.283 1.00 80.25 177 VAL A C 1
ATOM 1358 O O . VAL A 1 177 ? 17.967 -2.281 -20.108 1.00 80.25 177 VAL A O 1
ATOM 1361 N N . LYS A 1 178 ? 17.052 -3.973 -21.274 1.00 84.81 178 LYS A N 1
ATOM 1362 C CA . LYS A 1 178 ? 18.170 -4.073 -22.222 1.00 84.81 178 LYS A CA 1
ATOM 1363 C C . LYS A 1 178 ? 18.297 -2.813 -23.092 1.00 84.81 178 LYS A C 1
ATOM 1365 O O . LYS A 1 178 ? 17.268 -2.281 -23.519 1.00 84.81 178 LYS A O 1
ATOM 1370 N N . LYS A 1 179 ? 19.525 -2.355 -23.378 1.00 79.19 179 LYS A N 1
ATOM 1371 C CA . LYS A 1 179 ? 19.788 -1.356 -24.427 1.00 79.19 179 LYS A CA 1
ATOM 1372 C C . LYS A 1 179 ? 19.342 -1.946 -25.767 1.00 79.19 179 LYS A C 1
ATOM 1374 O O . LYS A 1 179 ? 19.524 -3.135 -26.034 1.00 79.19 179 LYS A O 1
ATOM 1379 N N . GLU A 1 180 ? 18.731 -1.124 -26.611 1.00 74.62 180 GLU A N 1
ATOM 1380 C CA . GLU A 1 180 ? 18.511 -1.510 -28.003 1.00 74.62 180 GLU A CA 1
ATOM 1381 C C . GLU A 1 180 ? 19.874 -1.494 -28.705 1.00 74.62 180 GLU A C 1
ATOM 1383 O O . GLU A 1 180 ? 20.606 -0.509 -28.599 1.00 74.62 180 GLU A O 1
ATOM 1388 N N . LYS A 1 181 ? 20.236 -2.592 -29.381 1.00 51.09 181 LYS A N 1
ATOM 1389 C CA . LYS A 1 181 ? 21.441 -2.611 -30.218 1.00 51.09 181 LYS A CA 1
ATOM 1390 C C . LYS A 1 181 ? 21.304 -1.519 -31.287 1.00 51.09 181 LYS A C 1
ATOM 1392 O O . LYS A 1 181 ? 20.197 -1.362 -31.815 1.00 51.09 181 LYS A O 1
ATOM 1397 N N . PRO A 1 182 ? 22.383 -0.789 -31.622 1.00 44.97 182 PRO A N 1
ATOM 1398 C CA . PRO A 1 182 ? 22.379 0.082 -32.786 1.00 44.97 182 PRO A CA 1
ATOM 1399 C C . PRO A 1 182 ? 21.904 -0.731 -33.988 1.00 44.97 182 PRO A C 1
ATOM 1401 O O . PRO A 1 182 ? 22.459 -1.786 -34.289 1.00 44.97 182 PRO A O 1
ATOM 1404 N N . VAL A 1 183 ? 20.829 -0.282 -34.631 1.00 38.81 183 VAL A N 1
ATOM 1405 C CA . VAL A 1 183 ? 20.504 -0.771 -35.966 1.00 38.81 183 VAL A CA 1
ATOM 1406 C C . VAL A 1 183 ? 21.523 -0.088 -36.862 1.00 38.81 183 VAL A C 1
ATOM 1408 O O . VAL A 1 183 ? 21.548 1.145 -36.897 1.00 38.81 183 VAL A O 1
ATOM 1411 N N . GLU A 1 184 ? 22.404 -0.862 -37.495 1.00 35.91 184 GLU A N 1
ATOM 1412 C CA . GLU A 1 184 ? 23.319 -0.324 -38.499 1.00 35.91 184 GLU A CA 1
ATOM 1413 C C . GLU A 1 184 ? 22.513 0.516 -39.501 1.00 35.91 184 GLU A C 1
ATOM 1415 O O . GLU A 1 184 ? 21.412 0.111 -39.903 1.00 35.91 184 GLU A O 1
ATOM 1420 N N . PRO A 1 185 ? 22.991 1.719 -39.856 1.00 37.56 185 PRO A N 1
ATOM 1421 C CA . PRO A 1 185 ? 22.307 2.538 -40.836 1.00 37.56 185 PRO A CA 1
ATOM 1422 C C . PRO A 1 185 ? 22.269 1.774 -42.161 1.00 37.56 185 PRO A C 1
ATOM 1424 O O . PRO A 1 185 ? 23.305 1.432 -42.725 1.00 37.56 185 PRO A O 1
ATOM 1427 N N . VAL A 1 186 ? 21.062 1.511 -42.663 1.00 34.66 186 VAL A N 1
ATOM 1428 C CA . VAL A 1 186 ? 20.872 1.101 -44.055 1.00 34.66 186 VAL A CA 1
ATOM 1429 C C . VAL A 1 186 ? 21.365 2.260 -44.914 1.00 34.66 186 VAL A C 1
ATOM 1431 O O . VAL A 1 186 ? 20.762 3.334 -44.923 1.00 34.66 186 VAL A O 1
ATOM 1434 N N . VAL A 1 187 ? 22.502 2.049 -45.571 1.00 32.69 187 VAL A N 1
ATOM 1435 C CA . VAL A 1 187 ? 23.115 2.990 -46.504 1.00 32.69 187 VAL A CA 1
ATOM 1436 C C . VAL A 1 187 ? 2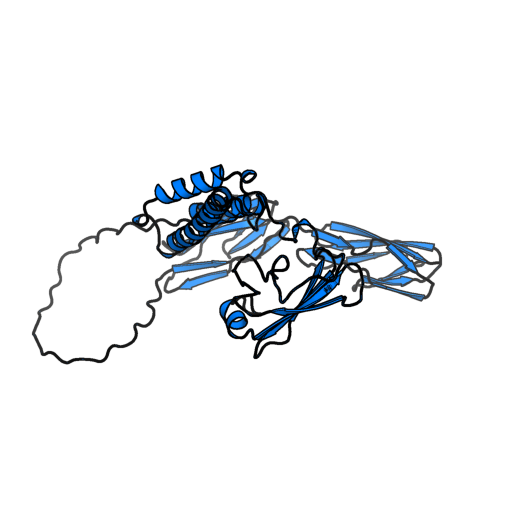2.186 3.132 -47.711 1.00 32.69 187 VAL A C 1
ATOM 1438 O O . VAL A 1 187 ? 21.935 2.165 -48.426 1.00 32.69 187 VAL A O 1
ATOM 1441 N N . THR A 1 188 ? 21.667 4.334 -47.939 1.00 34.78 188 THR A N 1
ATOM 1442 C CA . THR A 1 188 ? 21.126 4.754 -49.240 1.00 34.78 188 THR A CA 1
ATOM 1443 C C . THR A 1 188 ? 22.131 5.705 -49.896 1.00 34.78 188 THR A C 1
ATOM 1445 O O . THR A 1 188 ? 22.658 6.564 -49.186 1.00 34.78 188 THR A O 1
ATOM 1448 N N . PRO A 1 189 ? 22.419 5.558 -51.202 1.00 35.78 189 PRO A N 1
ATOM 1449 C CA . PRO A 1 189 ? 23.503 6.271 -51.870 1.00 35.78 189 PRO A CA 1
ATOM 1450 C C . PRO A 1 189 ? 23.226 7.770 -52.067 1.00 35.78 189 PRO A C 1
ATOM 1452 O O . PRO A 1 189 ? 22.088 8.195 -52.252 1.00 35.78 189 PRO A O 1
ATOM 1455 N N . ASP A 1 190 ? 24.336 8.506 -52.000 1.00 35.31 190 ASP A N 1
ATOM 1456 C CA . ASP A 1 190 ? 24.655 9.898 -52.334 1.00 35.31 190 ASP A CA 1
ATOM 1457 C C . ASP A 1 190 ? 23.570 10.870 -52.826 1.00 35.31 190 ASP A C 1
ATOM 1459 O O . ASP A 1 190 ? 23.014 10.724 -53.911 1.00 35.31 190 ASP A O 1
ATOM 1463 N N . VAL A 1 191 ? 23.491 12.017 -52.132 1.00 31.84 191 VAL A N 1
ATOM 1464 C CA . VAL A 1 191 ? 23.447 13.333 -52.793 1.00 31.84 191 VAL A CA 1
ATOM 1465 C C . VAL A 1 191 ? 24.395 14.291 -52.064 1.00 31.84 191 VAL A C 1
ATOM 1467 O O . VAL A 1 191 ? 24.170 14.676 -50.917 1.00 31.84 191 VAL A O 1
ATOM 1470 N N . LYS A 1 192 ? 25.456 14.681 -52.772 1.00 36.47 192 LYS A N 1
ATOM 1471 C CA . LYS A 1 192 ? 26.431 15.728 -52.437 1.00 36.47 192 LYS A CA 1
ATOM 1472 C C . LYS A 1 192 ? 25.785 17.120 -52.506 1.00 36.47 192 LYS A C 1
ATOM 1474 O O . LYS A 1 192 ? 25.195 17.450 -53.535 1.00 36.47 192 LYS A O 1
ATOM 1479 N N . PRO A 1 193 ? 26.018 17.987 -51.504 1.00 33.84 193 PRO A N 1
ATOM 1480 C CA . PRO A 1 193 ? 26.254 19.393 -51.813 1.00 33.84 193 PRO A CA 1
ATOM 1481 C C . PRO A 1 193 ? 27.559 19.935 -51.213 1.00 33.84 193 PRO A C 1
ATOM 1483 O O . PRO A 1 193 ? 27.932 19.703 -50.067 1.00 33.84 193 PRO A O 1
ATOM 1486 N N . THR A 1 194 ? 28.218 20.672 -52.092 1.00 29.39 194 THR A N 1
ATOM 1487 C CA . THR A 1 194 ? 29.412 21.515 -52.043 1.00 29.39 194 THR A CA 1
ATOM 1488 C C . THR A 1 194 ? 29.626 22.322 -50.753 1.00 29.39 194 THR A C 1
ATOM 1490 O O . THR A 1 194 ? 28.716 22.971 -50.248 1.00 29.39 194 THR A O 1
ATOM 1493 N N . VAL A 1 195 ? 30.878 22.336 -50.280 1.00 31.58 195 VAL A N 1
ATOM 1494 C CA . VAL A 1 195 ? 31.385 23.158 -49.167 1.00 31.58 195 VAL A CA 1
ATOM 1495 C C . VAL A 1 195 ? 32.004 24.447 -49.722 1.00 31.58 195 VAL A C 1
ATOM 1497 O O . VAL A 1 195 ? 32.700 24.414 -50.734 1.00 31.58 195 VAL A O 1
ATOM 1500 N N . THR A 1 196 ? 31.815 25.578 -49.043 1.00 30.81 196 THR A N 1
ATOM 1501 C CA . THR A 1 196 ? 32.689 26.763 -49.152 1.00 30.81 196 THR A CA 1
ATOM 1502 C C . THR A 1 196 ? 32.960 27.289 -47.732 1.00 30.81 196 THR A C 1
ATOM 1504 O O . THR A 1 196 ? 32.017 27.334 -46.939 1.00 30.81 196 THR A O 1
ATOM 1507 N N . PRO A 1 197 ? 34.214 27.615 -47.357 1.00 40.62 197 PRO A N 1
ATOM 1508 C CA . PRO A 1 197 ? 34.599 27.829 -45.961 1.00 40.62 197 PRO A CA 1
ATOM 1509 C C . PRO A 1 197 ? 34.493 29.300 -45.532 1.00 40.62 197 PRO A C 1
ATOM 1511 O O . PRO A 1 197 ? 34.884 30.202 -46.268 1.00 40.62 197 PRO A O 1
ATOM 1514 N N . GLY A 1 198 ? 34.029 29.541 -44.301 1.00 30.53 198 GLY A N 1
ATOM 1515 C CA . GLY A 1 198 ? 33.946 30.880 -43.718 1.00 30.53 198 GLY A CA 1
ATOM 1516 C C . GLY A 1 198 ? 34.023 30.880 -42.190 1.00 30.53 198 GLY A C 1
ATOM 1517 O O . GLY A 1 198 ? 33.058 30.535 -41.526 1.00 30.53 198 GLY A O 1
ATOM 1518 N N . LYS A 1 199 ? 35.206 31.275 -41.704 1.00 33.28 199 LYS A N 1
ATOM 1519 C CA . LYS A 1 199 ? 35.573 32.020 -40.482 1.00 33.28 199 LYS A CA 1
ATOM 1520 C C . LYS A 1 199 ? 34.977 31.666 -39.101 1.00 33.28 199 LYS A C 1
ATOM 1522 O O . LYS A 1 199 ? 33.780 31.605 -38.864 1.00 33.28 199 LYS A O 1
ATOM 1527 N N . ASN A 1 200 ? 35.926 31.545 -38.175 1.00 40.12 200 ASN A N 1
ATOM 1528 C CA . ASN A 1 200 ? 35.830 31.308 -36.741 1.00 40.12 200 ASN A CA 1
ATOM 1529 C C . ASN A 1 200 ? 35.205 32.517 -36.012 1.00 40.12 200 ASN A C 1
ATOM 1531 O O . ASN A 1 200 ? 35.814 33.586 -35.998 1.00 40.12 200 ASN A O 1
ATOM 1535 N N . GLU A 1 201 ? 34.049 32.337 -35.369 1.00 35.72 201 GLU A N 1
ATOM 1536 C CA . GLU A 1 201 ? 33.515 33.268 -34.365 1.00 35.72 201 GLU A CA 1
ATOM 1537 C C . GLU A 1 201 ? 32.968 32.485 -33.162 1.00 35.72 201 GLU A C 1
ATOM 1539 O O . GLU A 1 201 ? 32.165 31.556 -33.283 1.00 35.72 201 GLU A O 1
ATOM 1544 N N . THR A 1 202 ? 33.452 32.850 -31.978 1.00 41.41 202 THR A N 1
ATOM 1545 C CA . THR A 1 202 ? 33.109 32.277 -30.677 1.00 41.41 202 THR A CA 1
ATOM 1546 C C . THR A 1 202 ? 31.705 32.712 -30.247 1.00 41.41 202 THR A C 1
ATOM 1548 O O . THR A 1 202 ? 31.471 33.865 -29.892 1.00 41.41 202 THR A O 1
ATOM 1551 N N . LYS A 1 203 ? 30.753 31.769 -30.249 1.00 36.81 203 LYS A N 1
ATOM 1552 C CA . LYS A 1 203 ? 29.355 31.976 -29.830 1.00 36.81 203 LYS A CA 1
ATOM 1553 C C . LYS A 1 203 ? 29.117 31.442 -28.402 1.00 36.81 203 LYS A C 1
ATOM 1555 O O . LYS A 1 203 ? 29.584 30.346 -28.097 1.00 36.81 203 LYS A O 1
ATOM 1560 N N . PRO A 1 204 ? 28.372 32.157 -27.533 1.00 38.44 204 PRO A N 1
ATOM 1561 C CA . PRO A 1 204 ? 28.150 31.768 -26.139 1.00 38.44 204 PRO A CA 1
ATOM 1562 C C . PRO A 1 204 ? 27.391 30.439 -26.000 1.00 38.44 204 PRO A C 1
ATOM 1564 O O . PRO A 1 204 ? 26.402 30.186 -26.694 1.00 38.44 204 PRO A O 1
ATOM 1567 N N . THR A 1 205 ? 27.858 29.606 -25.069 1.00 35.12 205 THR A N 1
ATOM 1568 C CA . THR A 1 205 ? 27.310 28.292 -24.710 1.00 35.12 205 THR A CA 1
ATOM 1569 C C . THR A 1 205 ? 25.866 28.413 -24.218 1.00 35.12 205 THR A C 1
ATOM 1571 O O . THR A 1 205 ? 25.610 28.784 -23.075 1.00 35.12 205 THR A O 1
ATOM 1574 N N . ALA A 1 206 ? 24.910 28.081 -25.086 1.00 41.38 206 ALA A N 1
ATOM 1575 C CA . ALA A 1 206 ? 23.512 27.910 -24.714 1.00 41.38 206 ALA A CA 1
ATOM 1576 C C . ALA A 1 206 ? 23.331 26.581 -23.965 1.00 41.38 206 ALA A C 1
ATOM 1578 O O . ALA A 1 206 ? 23.696 25.518 -24.469 1.00 41.38 206 ALA A O 1
ATOM 1579 N N . THR A 1 207 ? 22.735 26.637 -22.775 1.00 33.09 207 THR A N 1
ATOM 1580 C CA . THR A 1 207 ? 22.319 25.462 -21.999 1.00 33.09 207 THR A CA 1
ATOM 1581 C C . THR A 1 207 ? 21.439 24.550 -22.868 1.00 33.09 207 THR A C 1
ATOM 1583 O O . THR A 1 207 ? 20.420 25.019 -23.387 1.00 33.09 207 THR A O 1
ATOM 1586 N N . PRO A 1 208 ? 21.793 23.263 -23.065 1.00 37.69 208 PRO A N 1
ATOM 1587 C CA . PRO A 1 208 ? 21.066 22.393 -23.980 1.00 37.69 208 PRO A CA 1
ATOM 1588 C C . PRO A 1 208 ? 19.631 22.179 -23.487 1.00 37.69 208 PRO A C 1
ATOM 1590 O O . PRO A 1 208 ? 19.388 21.688 -22.385 1.00 37.69 208 PRO A O 1
ATOM 1593 N N . THR A 1 209 ? 18.658 22.541 -24.322 1.00 36.56 209 THR A N 1
ATOM 1594 C CA . THR A 1 209 ? 17.240 22.256 -24.085 1.00 36.56 209 THR A CA 1
ATOM 1595 C C . THR A 1 209 ? 17.034 20.736 -24.155 1.00 36.56 209 THR A C 1
ATOM 1597 O O . THR A 1 209 ? 17.501 20.109 -25.110 1.00 36.56 209 THR A O 1
ATOM 1600 N N . PRO A 1 210 ? 16.354 20.098 -23.182 1.00 42.31 210 PRO A N 1
ATOM 1601 C CA . PRO A 1 210 ? 16.244 18.644 -23.137 1.00 42.31 210 PRO A CA 1
ATOM 1602 C C . PRO A 1 210 ? 15.554 18.103 -24.395 1.00 42.31 210 PRO A C 1
ATOM 1604 O O . PRO A 1 210 ? 14.383 18.383 -24.671 1.00 42.31 210 PRO A O 1
ATOM 1607 N N . VAL A 1 211 ? 16.284 17.292 -25.166 1.00 48.59 211 VAL A N 1
ATOM 1608 C CA . VAL A 1 211 ? 15.771 16.654 -26.380 1.00 48.59 211 VAL A CA 1
ATOM 1609 C C . VAL A 1 211 ? 14.757 15.584 -25.984 1.00 48.59 211 VAL A C 1
ATOM 1611 O O . VAL A 1 211 ? 15.093 14.458 -25.621 1.00 48.59 211 VAL A O 1
ATOM 1614 N N . VAL A 1 212 ? 13.475 15.933 -26.064 1.00 49.03 212 VAL A N 1
ATOM 1615 C CA . VAL A 1 212 ? 12.385 14.997 -25.784 1.00 49.03 212 VAL A CA 1
ATOM 1616 C C . VAL A 1 212 ? 12.367 13.899 -26.858 1.00 49.03 212 VAL A C 1
ATOM 1618 O O . VAL A 1 212 ? 12.043 14.178 -28.019 1.00 49.03 212 VAL A O 1
ATOM 1621 N N . LYS A 1 213 ? 12.718 12.662 -26.478 1.00 69.94 213 LYS A N 1
ATOM 1622 C CA . LYS A 1 213 ? 12.725 11.484 -27.365 1.00 69.94 213 LYS A CA 1
ATOM 1623 C C . LYS A 1 213 ? 11.294 11.021 -27.700 1.00 69.94 213 LYS A C 1
ATOM 1625 O O . LYS A 1 213 ? 10.422 11.063 -26.826 1.00 69.94 213 LYS A O 1
ATOM 1630 N N . PRO A 1 214 ? 11.030 10.551 -28.936 1.00 82.56 214 PRO A N 1
ATOM 1631 C CA . PRO A 1 214 ? 9.749 9.949 -29.287 1.00 82.56 214 PRO A CA 1
ATOM 1632 C C . PRO A 1 214 ? 9.439 8.697 -28.458 1.00 82.56 214 PRO A C 1
ATOM 1634 O O . PRO A 1 214 ? 10.293 7.827 -28.300 1.00 82.56 214 PRO A O 1
ATOM 1637 N N . GLY A 1 215 ? 8.211 8.566 -27.958 1.00 88.06 215 GLY A N 1
ATOM 1638 C CA . GLY A 1 215 ? 7.812 7.391 -27.191 1.00 88.06 215 GLY A CA 1
ATOM 1639 C C . GLY A 1 215 ? 6.381 7.422 -26.671 1.00 88.06 215 GLY A C 1
ATOM 1640 O O . GLY A 1 215 ? 5.605 8.343 -26.934 1.00 88.06 215 GLY A O 1
ATOM 1641 N N . ILE A 1 216 ? 6.033 6.383 -25.909 1.00 91.00 216 ILE A N 1
ATOM 1642 C CA . ILE A 1 216 ? 4.747 6.283 -25.217 1.00 91.00 216 ILE A CA 1
ATOM 1643 C C . ILE A 1 216 ? 4.945 6.021 -23.729 1.00 91.00 216 ILE A C 1
ATOM 1645 O O . ILE A 1 216 ? 5.772 5.203 -23.327 1.00 91.00 216 ILE A O 1
ATOM 1649 N N . THR A 1 217 ? 4.116 6.655 -22.906 1.00 85.88 217 THR A N 1
ATOM 1650 C CA . THR A 1 217 ? 3.930 6.265 -21.507 1.00 85.88 217 THR A CA 1
ATOM 1651 C C . THR A 1 217 ? 2.509 5.768 -21.308 1.00 85.88 217 THR A C 1
ATOM 1653 O O . THR A 1 217 ? 1.581 6.173 -22.007 1.00 85.88 217 THR A O 1
ATOM 1656 N N . ALA A 1 218 ? 2.333 4.847 -20.367 1.00 86.56 218 ALA A N 1
ATOM 1657 C CA . ALA A 1 218 ? 1.025 4.328 -20.025 1.00 86.56 218 ALA A CA 1
ATOM 1658 C C . ALA A 1 218 ? 0.940 4.127 -18.513 1.00 86.56 218 ALA A C 1
ATOM 1660 O O . ALA A 1 218 ? 1.892 3.652 -17.895 1.00 86.56 218 ALA A O 1
ATOM 1661 N N . LYS A 1 219 ? -0.186 4.511 -17.913 1.00 79.94 219 LYS A N 1
ATOM 1662 C CA . LYS A 1 219 ? -0.459 4.337 -16.482 1.00 79.94 219 LYS A CA 1
ATOM 1663 C C . LYS A 1 219 ? -1.901 3.880 -16.292 1.00 79.94 219 LYS A C 1
ATOM 1665 O O . LYS A 1 219 ? -2.783 4.237 -17.071 1.00 79.94 219 LYS A O 1
ATOM 1670 N N . VAL A 1 220 ? -2.145 3.089 -15.255 1.00 86.62 220 VAL A N 1
ATOM 1671 C CA . VAL A 1 220 ? -3.483 2.626 -14.878 1.00 86.62 220 VAL A CA 1
ATOM 1672 C C . VAL A 1 220 ? -3.601 2.604 -13.359 1.00 86.62 220 VAL A C 1
ATOM 1674 O O . VAL A 1 220 ? -2.639 2.290 -12.662 1.00 86.62 220 VAL A O 1
ATOM 1677 N N . SER A 1 221 ? -4.778 2.955 -12.849 1.00 80.69 221 SER A N 1
ATOM 1678 C CA . SER A 1 221 ? -5.110 2.843 -11.430 1.00 80.69 221 SER A CA 1
ATOM 1679 C C . SER A 1 221 ? -5.363 1.386 -11.006 1.00 80.69 221 SER A C 1
ATOM 1681 O O . SER A 1 221 ? -5.418 0.465 -11.824 1.00 80.69 221 SER A O 1
ATOM 1683 N N . GLN A 1 222 ? -5.512 1.163 -9.697 1.00 88.19 222 GLN A N 1
ATOM 1684 C CA . GLN A 1 222 ? -5.806 -0.156 -9.130 1.00 88.19 222 GLN A CA 1
ATOM 1685 C C . GLN A 1 222 ? -7.084 -0.761 -9.734 1.00 88.19 222 GLN A C 1
ATOM 1687 O O . GLN A 1 222 ? -8.134 -0.118 -9.758 1.00 88.19 222 GLN A O 1
ATOM 1692 N N . VAL A 1 223 ? -7.016 -2.028 -10.150 1.00 86.31 223 VAL A N 1
ATOM 1693 C CA . VAL A 1 223 ? -8.156 -2.754 -10.724 1.00 86.31 223 VAL A CA 1
ATOM 1694 C C . VAL A 1 223 ? -8.723 -3.727 -9.697 1.00 86.31 223 VAL A C 1
ATOM 1696 O O . VAL A 1 223 ? -7.983 -4.445 -9.025 1.00 86.31 223 VAL A O 1
ATOM 1699 N N . TYR A 1 224 ? -10.050 -3.793 -9.604 1.00 91.94 224 TYR A N 1
ATOM 1700 C CA . TYR A 1 224 ? -10.753 -4.745 -8.748 1.00 91.94 224 TYR A CA 1
ATOM 1701 C C . TYR A 1 224 ? -11.642 -5.679 -9.566 1.00 91.94 224 TYR A C 1
ATOM 1703 O O . TYR A 1 224 ? -12.103 -5.323 -10.652 1.00 91.94 224 TYR A O 1
ATOM 1711 N N . VAL A 1 225 ? -11.903 -6.873 -9.034 1.00 91.38 225 VAL A N 1
ATOM 1712 C CA . VAL A 1 225 ? -12.841 -7.831 -9.640 1.00 91.38 225 VAL A CA 1
ATOM 1713 C C . VAL A 1 225 ? -14.216 -7.183 -9.835 1.00 91.38 225 VAL A C 1
ATOM 1715 O O . VAL A 1 225 ? -14.743 -6.538 -8.929 1.00 91.38 225 VAL A O 1
ATOM 1718 N N . GLY A 1 226 ? -14.787 -7.341 -11.030 1.00 89.44 226 GLY A N 1
ATOM 1719 C CA . GLY A 1 226 ? -16.083 -6.779 -11.414 1.00 89.44 226 GLY A CA 1
ATOM 1720 C C . GLY A 1 226 ? -16.070 -5.269 -11.674 1.00 89.44 226 GLY A C 1
ATOM 1721 O O . GLY A 1 226 ? -17.127 -4.684 -11.903 1.00 89.44 226 GLY A O 1
ATOM 1722 N N . LYS A 1 227 ? -14.902 -4.614 -11.630 1.00 89.12 227 LYS A N 1
ATOM 1723 C CA . LYS A 1 227 ? -14.749 -3.173 -11.873 1.00 89.12 227 LYS A CA 1
ATOM 1724 C C . LYS A 1 227 ? -13.913 -2.908 -13.123 1.00 89.12 227 LYS A C 1
ATOM 1726 O O . LYS A 1 227 ? -13.174 -3.771 -13.605 1.00 89.12 227 LYS A O 1
ATOM 1731 N N . LYS A 1 228 ? -14.056 -1.689 -13.647 1.00 91.25 228 LYS A N 1
ATOM 1732 C CA . LYS A 1 228 ? -13.328 -1.200 -14.818 1.00 91.25 228 LYS A CA 1
ATOM 1733 C C . LYS A 1 228 ? -12.301 -0.143 -14.416 1.00 91.25 228 LYS A C 1
ATOM 1735 O O . LYS A 1 228 ? -12.526 0.585 -13.454 1.00 91.25 228 LYS A O 1
ATOM 1740 N N . ALA A 1 229 ? -11.209 -0.059 -15.165 1.00 89.44 229 ALA A N 1
ATOM 1741 C CA . ALA A 1 229 ? -10.216 1.011 -15.076 1.00 89.44 229 ALA A CA 1
ATOM 1742 C C . ALA A 1 229 ? -9.724 1.355 -16.482 1.00 89.44 229 ALA A C 1
ATOM 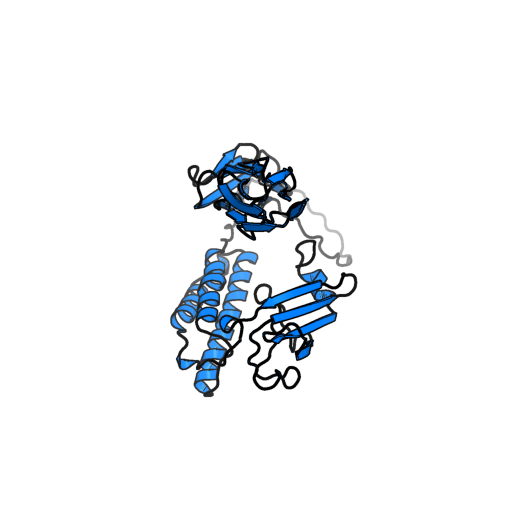1744 O O . ALA A 1 229 ? -9.659 0.473 -17.333 1.00 89.44 229 ALA A O 1
ATOM 1745 N N . THR A 1 230 ? -9.359 2.605 -16.734 1.00 92.88 230 THR A N 1
ATOM 1746 C CA . THR A 1 230 ? -8.899 3.042 -18.058 1.00 92.88 230 THR A CA 1
ATOM 1747 C C . THR A 1 230 ? -7.402 3.301 -18.027 1.00 92.88 230 THR A C 1
ATOM 1749 O O . THR A 1 230 ? -6.894 3.926 -17.097 1.00 92.88 230 THR A O 1
ATOM 1752 N N . ILE A 1 231 ? -6.690 2.815 -19.040 1.00 91.06 231 ILE A N 1
ATOM 1753 C CA . ILE A 1 231 ? -5.272 3.113 -19.227 1.00 91.06 231 ILE A CA 1
ATOM 1754 C C . ILE A 1 231 ? -5.154 4.528 -19.794 1.00 91.06 231 ILE A C 1
ATOM 1756 O O . ILE A 1 231 ? -5.678 4.809 -20.871 1.00 91.06 231 ILE A O 1
ATOM 1760 N N . LYS A 1 232 ? -4.427 5.406 -19.100 1.00 87.88 232 LYS A N 1
ATOM 1761 C CA . LYS A 1 232 ? -4.032 6.712 -19.635 1.00 87.88 232 LYS A CA 1
ATOM 1762 C C . LYS A 1 232 ? -2.745 6.527 -20.429 1.00 87.88 232 LYS A C 1
ATOM 1764 O O . LYS A 1 232 ? -1.733 6.129 -19.852 1.00 87.88 232 LYS A O 1
ATOM 1769 N N . VAL A 1 233 ? -2.803 6.778 -21.734 1.00 90.69 233 VAL A N 1
ATOM 1770 C CA . VAL A 1 233 ? -1.655 6.682 -22.645 1.00 90.69 233 VAL A CA 1
ATOM 1771 C C . VAL A 1 233 ? -1.257 8.084 -23.078 1.00 90.69 233 VAL A C 1
ATOM 1773 O O . VAL A 1 233 ? -2.085 8.806 -23.628 1.00 90.69 233 VAL A O 1
ATOM 1776 N N . THR A 1 234 ? 0.002 8.450 -22.858 1.00 88.00 234 THR A N 1
ATOM 1777 C CA . THR A 1 234 ? 0.582 9.697 -23.365 1.00 88.00 234 THR A CA 1
ATOM 1778 C C . THR A 1 234 ? 1.534 9.358 -24.498 1.00 88.00 234 THR A C 1
ATOM 1780 O O . THR A 1 234 ? 2.381 8.474 -24.358 1.00 88.00 234 THR A O 1
ATOM 1783 N N . LYS A 1 235 ? 1.377 10.054 -25.621 1.00 90.81 235 LYS A N 1
ATOM 1784 C CA . LYS A 1 235 ? 2.252 9.965 -26.788 1.00 90.81 235 LYS A CA 1
ATOM 1785 C C . LYS A 1 235 ? 3.147 11.192 -26.814 1.00 90.81 235 LYS A C 1
ATOM 1787 O O . LYS A 1 235 ? 2.653 12.301 -26.645 1.00 90.81 235 LYS A O 1
ATOM 1792 N N . THR A 1 236 ? 4.424 10.988 -27.080 1.00 89.00 236 THR A N 1
ATOM 1793 C CA . THR A 1 236 ? 5.407 12.061 -27.178 1.00 89.00 236 THR A CA 1
ATOM 1794 C C . THR A 1 236 ? 6.098 11.932 -28.522 1.00 89.00 236 THR A C 1
ATOM 1796 O O . THR A 1 236 ? 6.737 10.914 -28.749 1.00 89.00 236 THR A O 1
ATOM 1799 N N . LYS A 1 237 ? 5.931 12.906 -29.428 1.00 86.38 237 LYS A N 1
ATOM 1800 C CA . LYS A 1 237 ? 6.478 12.878 -30.805 1.00 86.38 237 LYS A CA 1
ATOM 1801 C C . LYS A 1 237 ? 6.215 11.564 -31.570 1.00 86.38 237 LYS A C 1
ATOM 1803 O O . LYS A 1 237 ? 7.019 11.144 -32.393 1.00 86.38 237 LYS A O 1
ATOM 1808 N N . VAL A 1 238 ? 5.094 10.898 -31.283 1.00 89.19 238 VAL A N 1
ATOM 1809 C CA . VAL A 1 238 ? 4.667 9.669 -31.964 1.00 89.19 238 VAL A CA 1
ATOM 1810 C C . VAL A 1 238 ? 3.212 9.790 -32.388 1.00 89.19 238 VAL A C 1
ATOM 1812 O O . VAL A 1 238 ? 2.351 10.217 -31.614 1.00 89.19 238 VAL A O 1
ATOM 1815 N N . THR A 1 239 ? 2.933 9.381 -33.618 1.00 87.38 239 THR A N 1
ATOM 1816 C CA . THR A 1 239 ? 1.595 9.356 -34.212 1.00 87.38 239 THR A CA 1
ATOM 1817 C C . THR A 1 239 ? 1.124 7.907 -34.378 1.00 87.38 239 THR A C 1
ATOM 1819 O O . THR A 1 239 ? 1.868 6.954 -34.149 1.00 87.38 239 THR A O 1
ATOM 1822 N N . GLY A 1 240 ? -0.154 7.716 -34.704 1.00 89.88 240 GLY A N 1
ATOM 1823 C CA . GLY A 1 240 ? -0.722 6.390 -34.960 1.00 89.88 240 GLY A CA 1
ATOM 1824 C C . GLY A 1 240 ? -1.644 5.859 -33.863 1.00 89.88 240 GLY A C 1
ATOM 1825 O O . GLY A 1 240 ? -1.781 6.427 -32.773 1.00 89.88 240 GLY A O 1
ATOM 1826 N N . LYS A 1 241 ? -2.344 4.768 -34.179 1.00 93.31 241 LYS A N 1
ATOM 1827 C CA . LYS A 1 241 ? -3.395 4.181 -33.338 1.00 93.31 241 LYS A CA 1
ATOM 1828 C C . LYS A 1 241 ? -2.807 3.446 -32.133 1.00 93.31 241 LYS A C 1
ATOM 1830 O O . LYS A 1 241 ? -1.830 2.713 -32.257 1.00 93.31 241 LYS A O 1
ATOM 1835 N N . VAL A 1 242 ? -3.436 3.616 -30.968 1.00 95.00 242 VAL A N 1
ATOM 1836 C CA . VAL A 1 242 ? -3.096 2.838 -29.769 1.00 95.00 242 VAL A CA 1
ATOM 1837 C C . VAL A 1 242 ? -3.798 1.489 -29.829 1.00 95.00 242 VAL A C 1
ATOM 1839 O O . VAL A 1 242 ? -5.004 1.418 -30.060 1.00 95.00 242 VAL A O 1
ATOM 1842 N N . THR A 1 243 ? -3.047 0.422 -29.592 1.00 94.00 243 THR A N 1
ATOM 1843 C CA . THR A 1 243 ? -3.569 -0.939 -29.477 1.00 94.00 243 THR A CA 1
ATOM 1844 C C . THR A 1 243 ? -3.208 -1.532 -28.122 1.00 94.00 243 THR A C 1
ATOM 1846 O O . THR A 1 243 ? -2.208 -1.158 -27.506 1.00 94.00 243 THR A O 1
ATOM 1849 N N . PHE A 1 244 ? -4.056 -2.437 -27.638 1.00 96.62 244 PHE A N 1
ATOM 1850 C CA . PHE A 1 244 ? -3.944 -3.028 -26.311 1.00 96.62 244 PHE A CA 1
ATOM 1851 C C . PHE A 1 244 ? -4.079 -4.547 -26.396 1.00 96.62 244 PHE A C 1
ATOM 1853 O O . PHE A 1 244 ? -4.968 -5.055 -27.079 1.00 96.62 244 PHE A O 1
ATOM 1860 N N . LYS A 1 245 ? -3.239 -5.281 -25.664 1.00 94.69 245 LYS A N 1
ATOM 1861 C CA . LYS A 1 245 ? -3.310 -6.744 -25.556 1.00 94.69 245 LYS A CA 1
ATOM 1862 C C . LYS A 1 245 ? -3.126 -7.165 -24.105 1.00 94.69 245 LYS A C 1
ATOM 1864 O O . LYS A 1 245 ? -2.216 -6.690 -23.441 1.00 94.69 245 LYS A O 1
ATOM 1869 N N . SER A 1 246 ? -3.977 -8.062 -23.613 1.00 96.75 246 SER A N 1
ATOM 1870 C CA . SER A 1 246 ? -3.806 -8.678 -22.291 1.00 96.75 246 SER A CA 1
ATOM 1871 C C . SER A 1 246 ? -3.105 -10.024 -22.416 1.00 96.75 246 SER A C 1
ATOM 1873 O O . SER A 1 246 ? -3.487 -10.823 -23.274 1.00 96.75 246 SER A O 1
ATOM 1875 N N . SER A 1 247 ? -2.135 -10.293 -21.540 1.00 96.25 247 SER A N 1
ATOM 1876 C CA . SER A 1 247 ? -1.485 -11.603 -21.426 1.00 96.25 247 SER A CA 1
ATOM 1877 C C . SER A 1 247 ? -2.389 -12.659 -20.788 1.00 96.25 247 SER A C 1
ATOM 1879 O O . SER A 1 247 ? -2.237 -13.841 -21.069 1.00 96.25 247 SER A O 1
ATOM 1881 N N . ASN A 1 248 ? -3.354 -12.254 -19.953 1.00 91.56 248 ASN A N 1
ATOM 1882 C CA . ASN A 1 248 ? -4.270 -13.174 -19.284 1.00 91.56 248 ASN A CA 1
ATOM 1883 C C . ASN A 1 248 ? -5.694 -12.602 -19.229 1.00 91.56 248 ASN A C 1
ATOM 1885 O O . ASN A 1 248 ? -6.094 -11.931 -18.273 1.00 91.56 248 ASN A O 1
ATOM 1889 N N . LYS A 1 249 ? -6.491 -12.932 -20.252 1.00 91.94 249 LYS A N 1
ATOM 1890 C CA . LYS A 1 249 ? -7.897 -12.510 -20.383 1.00 91.94 249 LYS A CA 1
ATOM 1891 C C . LYS A 1 249 ? -8.830 -13.118 -19.327 1.00 91.94 249 LYS A C 1
ATOM 1893 O O . LYS A 1 249 ? -9.931 -12.597 -19.157 1.00 91.94 249 LYS A O 1
ATOM 1898 N N . LYS A 1 250 ? -8.426 -14.186 -18.620 1.00 93.56 250 LYS A N 1
ATOM 1899 C CA . LYS A 1 250 ? -9.191 -14.749 -17.487 1.00 93.56 250 LYS A CA 1
ATOM 1900 C C . LYS A 1 250 ? -9.048 -13.883 -16.227 1.00 93.56 250 LYS A C 1
ATOM 1902 O O . LYS A 1 250 ? -9.962 -13.845 -15.411 1.00 93.56 250 LYS A O 1
ATOM 1907 N N . VAL A 1 251 ? -7.934 -13.158 -16.089 1.00 89.88 251 VAL A N 1
ATOM 1908 C CA . VAL A 1 251 ? -7.678 -12.220 -14.981 1.00 89.88 251 VAL A CA 1
ATOM 1909 C C . VAL A 1 251 ? -8.160 -10.811 -15.327 1.00 89.88 251 VAL A C 1
ATOM 1911 O O . VAL A 1 251 ? -8.963 -10.243 -14.586 1.00 89.88 251 VAL A O 1
ATOM 1914 N N . ALA A 1 252 ? -7.732 -10.260 -16.466 1.00 92.19 252 ALA A N 1
ATOM 1915 C CA . ALA A 1 252 ? -8.119 -8.925 -16.916 1.00 92.19 252 ALA A CA 1
ATOM 1916 C C . ALA A 1 252 ? -8.248 -8.860 -18.444 1.00 92.19 252 ALA A C 1
ATOM 1918 O O . ALA A 1 252 ? -7.352 -9.280 -19.176 1.00 92.19 252 ALA A O 1
ATOM 1919 N N . THR A 1 253 ? -9.340 -8.289 -18.945 1.00 94.94 253 THR A N 1
ATOM 1920 C CA . THR A 1 253 ? -9.508 -7.971 -20.376 1.00 94.94 253 THR A CA 1
ATOM 1921 C C . THR A 1 253 ? -9.343 -6.483 -20.605 1.00 94.94 253 THR A C 1
ATOM 1923 O O . THR A 1 253 ? -9.714 -5.711 -19.733 1.00 94.94 253 THR A O 1
ATOM 1926 N N . VAL A 1 254 ? -8.863 -6.073 -21.776 1.00 97.50 254 VAL A N 1
ATOM 1927 C CA . VAL A 1 254 ? -8.784 -4.666 -22.191 1.00 97.50 254 VAL A CA 1
ATOM 1928 C C . VAL A 1 254 ? -9.422 -4.513 -23.568 1.00 97.50 254 VAL A C 1
ATOM 1930 O O . VAL A 1 254 ? -9.232 -5.379 -24.420 1.00 97.50 254 VAL A O 1
ATOM 1933 N N . ASN A 1 255 ? -10.223 -3.465 -23.764 1.00 92.75 255 ASN A N 1
ATOM 1934 C CA . ASN A 1 255 ? -10.846 -3.174 -25.058 1.00 92.75 255 ASN A CA 1
ATOM 1935 C C . ASN A 1 255 ? -10.001 -2.199 -25.902 1.00 92.75 255 ASN A C 1
ATOM 1937 O O . ASN A 1 255 ? -8.979 -1.682 -25.451 1.00 92.75 255 ASN A O 1
ATOM 1941 N N . SER A 1 256 ? -10.450 -1.911 -27.127 1.00 91.94 256 SER A N 1
ATOM 1942 C CA . SER A 1 256 ? -9.767 -1.000 -28.060 1.00 91.94 256 SER A CA 1
ATOM 1943 C C . SER A 1 256 ? -9.639 0.443 -27.557 1.00 91.94 256 SER A C 1
ATOM 1945 O O . SER A 1 256 ? -8.768 1.169 -28.022 1.00 91.94 256 SER A O 1
ATOM 1947 N N . LYS A 1 257 ? -10.465 0.849 -26.586 1.00 89.19 257 LYS A N 1
ATOM 1948 C CA . LYS A 1 257 ? -10.426 2.169 -25.939 1.00 89.19 257 LYS A CA 1
ATOM 1949 C C . LYS A 1 257 ? -9.514 2.200 -24.699 1.00 89.19 257 LYS A C 1
ATOM 1951 O O . LYS A 1 257 ? -9.512 3.186 -23.973 1.00 89.19 257 LYS A O 1
ATOM 1956 N N . GLY A 1 258 ? -8.782 1.120 -24.409 1.00 90.19 258 GLY A N 1
ATOM 1957 C CA . GLY A 1 258 ? -7.906 1.031 -23.236 1.00 90.19 258 GLY A CA 1
ATOM 1958 C C . GLY A 1 258 ? -8.645 0.815 -21.912 1.00 90.19 258 GLY A C 1
ATOM 1959 O O . GLY A 1 258 ? -8.053 0.984 -20.847 1.00 90.19 258 GLY A O 1
ATOM 1960 N N . VAL A 1 259 ? -9.927 0.433 -21.946 1.00 93.69 259 VAL A N 1
ATOM 1961 C CA . VAL A 1 259 ? -10.709 0.133 -20.739 1.00 93.69 259 VAL A CA 1
ATOM 1962 C C . VAL A 1 259 ? -10.475 -1.317 -20.333 1.00 93.69 259 VAL A C 1
ATOM 1964 O O . VAL A 1 259 ? -10.882 -2.252 -21.030 1.00 93.69 259 VAL A O 1
ATOM 1967 N N . ILE A 1 260 ? -9.831 -1.500 -19.186 1.00 96.00 260 ILE A N 1
ATOM 1968 C CA . ILE A 1 260 ? -9.627 -2.781 -18.521 1.00 96.00 260 ILE A CA 1
ATOM 1969 C C . ILE A 1 260 ? -10.884 -3.166 -17.740 1.00 96.00 260 ILE A C 1
ATOM 1971 O O . ILE A 1 260 ? -11.479 -2.338 -17.059 1.00 96.00 260 ILE A O 1
ATOM 1975 N N . THR A 1 261 ? -11.262 -4.441 -17.792 1.00 93.69 261 THR A N 1
ATOM 1976 C CA . THR A 1 261 ? -12.261 -5.066 -16.913 1.00 93.69 261 THR A CA 1
ATOM 1977 C C . THR A 1 261 ? -11.584 -6.163 -16.094 1.00 93.69 261 THR A C 1
ATOM 1979 O O . THR A 1 261 ? -11.040 -7.112 -16.666 1.00 93.69 261 THR A O 1
ATOM 1982 N N . GLY A 1 262 ? -11.604 -6.035 -14.764 1.00 93.12 262 GLY A N 1
ATOM 1983 C CA . GLY A 1 262 ? -11.073 -7.047 -13.848 1.00 93.12 262 GLY A CA 1
ATOM 1984 C C . GLY A 1 262 ? -12.048 -8.212 -13.696 1.00 93.12 262 GLY A C 1
ATOM 1985 O O . GLY A 1 262 ? -13.168 -8.017 -13.231 1.00 93.12 262 GLY A O 1
ATOM 1986 N N . LYS A 1 263 ? -11.636 -9.426 -14.070 1.00 90.75 263 LYS A N 1
ATOM 1987 C CA . LYS A 1 263 ? -12.492 -10.625 -14.041 1.00 90.75 263 LYS A CA 1
ATOM 1988 C C . LYS A 1 263 ? -12.210 -11.530 -12.849 1.00 90.75 263 LYS A C 1
ATOM 1990 O O . LYS A 1 263 ? -13.139 -11.972 -12.184 1.00 90.75 263 LYS A O 1
ATOM 1995 N N . LYS A 1 264 ? -10.934 -11.777 -12.553 1.00 92.81 264 LYS A N 1
ATOM 1996 C CA . LYS A 1 264 ? -10.494 -12.631 -11.442 1.00 92.81 264 LYS A CA 1
ATOM 1997 C C . LYS A 1 264 ? -9.316 -11.978 -10.739 1.00 92.81 264 LYS A C 1
ATOM 1999 O O . LYS A 1 264 ? -8.516 -11.305 -11.382 1.00 92.81 264 LYS A O 1
ATOM 2004 N N . ALA A 1 265 ? -9.211 -12.171 -9.427 1.00 85.94 265 ALA A N 1
ATOM 2005 C CA . ALA A 1 265 ? -8.047 -11.702 -8.688 1.00 85.94 265 ALA A CA 1
ATOM 2006 C C . ALA A 1 265 ? -6.778 -12.411 -9.186 1.00 85.94 265 ALA A C 1
ATOM 2008 O O . ALA A 1 265 ? -6.805 -13.617 -9.433 1.00 85.94 265 ALA A O 1
ATOM 2009 N N . GLY A 1 266 ? -5.689 -11.663 -9.347 1.00 85.62 266 GLY A N 1
ATOM 2010 C CA . GLY A 1 266 ? -4.446 -12.168 -9.930 1.00 85.62 266 GLY A CA 1
ATOM 2011 C C . GLY A 1 266 ? -3.651 -11.077 -10.643 1.00 85.62 266 GLY A C 1
ATOM 2012 O O . GLY A 1 266 ? -3.974 -9.895 -10.532 1.00 85.62 266 GLY A O 1
ATOM 2013 N N . LYS A 1 267 ? -2.604 -11.466 -11.374 1.00 89.56 267 LYS A N 1
ATOM 2014 C CA . LYS A 1 267 ? -1.775 -10.557 -12.180 1.00 89.56 267 LYS A CA 1
ATOM 2015 C C . LYS A 1 267 ? -2.011 -10.816 -13.675 1.00 89.56 267 LYS A C 1
ATOM 2017 O O . LYS A 1 267 ? -2.119 -11.965 -14.095 1.00 89.56 267 LYS A O 1
ATOM 2022 N N . ALA A 1 268 ? -2.093 -9.755 -14.470 1.00 86.56 268 ALA A N 1
ATOM 2023 C CA . ALA A 1 268 ? -2.094 -9.805 -15.931 1.00 86.56 268 ALA A CA 1
ATOM 2024 C C . ALA A 1 268 ? -1.216 -8.675 -16.469 1.00 86.56 268 ALA A C 1
ATOM 2026 O O . ALA A 1 268 ? -1.225 -7.577 -15.923 1.00 86.56 268 ALA A O 1
ATOM 2027 N N . VAL A 1 269 ? -0.475 -8.919 -17.545 1.00 92.44 269 VAL A N 1
ATOM 2028 C CA . VAL A 1 269 ? 0.323 -7.885 -18.206 1.00 92.44 269 VAL A CA 1
ATOM 2029 C C . VAL A 1 269 ? -0.484 -7.333 -19.373 1.00 92.44 269 VAL A C 1
ATOM 2031 O O . VAL A 1 269 ? -0.913 -8.089 -20.243 1.00 92.44 269 VAL A O 1
ATOM 2034 N N . ILE A 1 270 ? -0.697 -6.019 -19.398 1.00 94.56 270 ILE A N 1
ATOM 2035 C CA . ILE A 1 270 ? -1.301 -5.322 -20.530 1.00 94.56 270 ILE A CA 1
ATOM 2036 C C . ILE A 1 270 ? -0.200 -4.683 -21.369 1.00 94.56 270 ILE A C 1
ATOM 2038 O O . ILE A 1 270 ? 0.551 -3.838 -20.893 1.00 94.56 270 ILE A O 1
ATOM 2042 N N . THR A 1 271 ? -0.105 -5.087 -22.627 1.00 92.44 271 THR A N 1
ATOM 2043 C CA . THR A 1 271 ? 0.771 -4.483 -23.628 1.00 92.44 271 THR A CA 1
ATOM 2044 C C . THR A 1 271 ? 0.028 -3.356 -24.336 1.00 92.44 271 THR A C 1
ATOM 2046 O O . THR A 1 271 ? -1.042 -3.587 -24.893 1.00 92.44 271 THR A O 1
ATOM 2049 N N . VAL A 1 272 ? 0.595 -2.154 -24.310 1.00 94.19 272 VAL A N 1
ATOM 2050 C CA . VAL A 1 272 ? 0.155 -0.958 -25.036 1.00 94.19 272 VAL A CA 1
ATOM 2051 C C . VAL A 1 272 ? 1.117 -0.743 -26.197 1.00 94.19 272 VAL A C 1
ATOM 2053 O O . VAL A 1 272 ? 2.326 -0.723 -25.969 1.00 94.19 272 VAL A O 1
ATOM 2056 N N . LYS A 1 273 ? 0.612 -0.582 -27.420 1.00 93.50 273 LYS A N 1
ATOM 2057 C CA . LYS A 1 273 ? 1.449 -0.395 -28.612 1.00 93.50 273 LYS A CA 1
ATOM 2058 C C . LYS A 1 273 ? 0.953 0.759 -29.480 1.00 93.50 273 LYS A C 1
ATOM 2060 O O . LYS A 1 273 ? -0.251 0.879 -29.709 1.00 93.50 273 LYS A O 1
ATOM 2065 N N . VAL A 1 274 ? 1.883 1.583 -29.962 1.00 95.00 274 VAL A N 1
ATOM 2066 C CA . VAL A 1 274 ? 1.663 2.659 -30.945 1.00 95.00 274 VAL A CA 1
ATOM 2067 C C . VAL A 1 274 ? 2.791 2.576 -31.971 1.00 95.00 274 VAL A C 1
ATOM 2069 O O . VAL A 1 274 ? 3.940 2.858 -31.639 1.00 95.00 274 VAL A O 1
ATOM 2072 N N . GLY A 1 275 ? 2.493 2.138 -33.196 1.00 91.19 275 GLY A N 1
ATOM 2073 C CA . GLY A 1 275 ? 3.533 1.854 -34.194 1.00 91.19 275 GLY A CA 1
ATOM 2074 C C . GLY A 1 275 ? 4.549 0.832 -33.666 1.00 91.19 275 GLY A C 1
ATOM 2075 O O . GLY A 1 275 ? 4.158 -0.240 -33.201 1.00 91.19 275 GLY A O 1
ATOM 2076 N N . LYS A 1 276 ? 5.843 1.177 -33.684 1.00 89.06 276 LYS A N 1
ATOM 2077 C CA . LYS A 1 276 ? 6.922 0.350 -33.109 1.00 89.06 276 LYS A CA 1
ATOM 2078 C C . LYS A 1 276 ? 7.023 0.413 -31.577 1.00 89.06 276 LYS A C 1
ATOM 2080 O O . LYS A 1 276 ? 7.541 -0.511 -30.958 1.00 89.06 276 LYS A O 1
ATOM 2085 N N . TYR A 1 277 ? 6.478 1.454 -30.948 1.00 89.69 277 TYR A N 1
ATOM 2086 C CA . TYR A 1 277 ? 6.626 1.687 -29.511 1.00 89.69 277 TYR A CA 1
ATOM 2087 C C . TYR A 1 277 ? 5.718 0.770 -28.700 1.00 89.69 277 TYR A C 1
ATOM 2089 O O . TYR A 1 277 ? 4.512 0.707 -28.944 1.00 89.69 277 TYR A O 1
ATOM 2097 N N . THR A 1 278 ? 6.292 0.095 -27.704 1.00 90.56 278 THR A N 1
ATOM 2098 C CA . THR A 1 278 ? 5.583 -0.872 -26.862 1.00 90.56 278 THR A CA 1
ATOM 2099 C C . THR A 1 278 ? 5.835 -0.595 -25.380 1.00 90.56 278 THR A C 1
ATOM 2101 O O . THR A 1 278 ? 6.975 -0.448 -24.956 1.00 90.56 278 THR A O 1
ATOM 2104 N N . LYS A 1 279 ? 4.774 -0.583 -24.563 1.00 90.31 279 LYS A N 1
ATOM 2105 C CA . LYS A 1 279 ? 4.853 -0.506 -23.096 1.00 90.31 279 LYS A CA 1
ATOM 2106 C C . LYS A 1 279 ? 4.078 -1.656 -22.463 1.00 90.31 279 LYS A C 1
ATOM 2108 O O . LYS A 1 279 ? 2.947 -1.932 -22.852 1.00 90.31 279 LYS A O 1
ATOM 2113 N N . LYS A 1 280 ? 4.662 -2.321 -21.467 1.00 87.62 280 LYS A N 1
ATOM 2114 C CA . LYS A 1 280 ? 3.993 -3.362 -20.672 1.00 87.62 280 LYS A CA 1
ATOM 2115 C C . LYS A 1 280 ? 3.587 -2.798 -19.308 1.00 87.62 280 LYS A C 1
ATOM 2117 O O . LYS A 1 280 ? 4.387 -2.139 -18.653 1.00 87.62 280 LYS A O 1
ATOM 2122 N N . LEU A 1 281 ? 2.348 -3.057 -18.898 1.00 87.50 281 LEU A N 1
ATOM 2123 C CA . LEU A 1 281 ? 1.784 -2.682 -17.602 1.00 87.50 281 LEU A CA 1
ATOM 2124 C C . LEU A 1 281 ? 1.384 -3.934 -16.832 1.00 87.50 281 LEU A C 1
ATOM 2126 O O . LEU A 1 281 ? 0.494 -4.665 -17.267 1.00 87.50 281 LEU A O 1
ATOM 2130 N N . THR A 1 282 ? 1.987 -4.164 -15.672 1.00 89.56 282 THR A N 1
ATOM 2131 C CA . THR A 1 282 ? 1.552 -5.236 -14.771 1.00 89.56 282 THR A CA 1
ATOM 2132 C C . THR A 1 282 ? 0.318 -4.782 -13.998 1.00 89.56 282 THR A C 1
ATOM 2134 O O . THR A 1 282 ? 0.387 -3.934 -13.114 1.00 89.56 282 THR A O 1
ATOM 2137 N N . VAL A 1 283 ? -0.832 -5.365 -14.321 1.00 87.38 283 VAL A N 1
ATOM 2138 C CA . VAL A 1 283 ? -2.117 -5.104 -13.671 1.00 87.38 283 VAL A CA 1
ATOM 2139 C C . VAL A 1 283 ? -2.381 -6.185 -12.627 1.00 87.38 283 VAL A C 1
ATOM 2141 O O . VAL A 1 283 ? -2.644 -7.341 -12.965 1.00 87.38 283 VAL A O 1
ATOM 2144 N N . LYS A 1 284 ? -2.345 -5.806 -11.345 1.00 89.25 284 LYS A N 1
ATOM 2145 C CA . LYS A 1 284 ? -2.789 -6.653 -10.228 1.00 89.25 284 LYS A CA 1
ATOM 2146 C C . LYS A 1 284 ? -4.274 -6.393 -9.972 1.00 89.25 284 LYS A C 1
ATOM 2148 O O . LYS A 1 284 ? -4.649 -5.313 -9.532 1.00 89.25 284 LYS A O 1
ATOM 2153 N N . VAL A 1 285 ? -5.115 -7.382 -10.255 1.00 88.62 285 VAL A N 1
ATOM 2154 C CA . VAL A 1 285 ? -6.550 -7.347 -9.959 1.00 88.62 285 VAL A CA 1
ATOM 2155 C C . VAL A 1 285 ? -6.754 -7.820 -8.521 1.00 88.62 285 VAL A C 1
ATOM 2157 O O . VAL A 1 285 ? -6.439 -8.967 -8.193 1.00 88.62 285 VAL A O 1
ATOM 2160 N N . LYS A 1 286 ? -7.287 -6.958 -7.651 1.00 89.12 286 LYS A N 1
ATOM 2161 C CA . LYS A 1 286 ? -7.600 -7.301 -6.252 1.00 89.12 286 LYS A CA 1
ATOM 2162 C C . LYS A 1 286 ? -9.074 -7.676 -6.077 1.00 89.12 286 LYS A C 1
ATOM 2164 O O . LYS A 1 286 ? -9.949 -7.217 -6.814 1.00 89.12 286 LYS A O 1
ATOM 2169 N N . LYS A 1 287 ? -9.377 -8.501 -5.072 1.00 89.56 287 LYS A N 1
ATOM 2170 C CA . LYS A 1 287 ? -10.768 -8.696 -4.630 1.00 89.56 287 LYS A CA 1
ATOM 2171 C C . LYS A 1 287 ? -11.253 -7.415 -3.936 1.00 89.56 287 LYS A C 1
ATOM 2173 O O . LYS A 1 287 ? -10.477 -6.835 -3.173 1.00 89.56 287 LYS A O 1
ATOM 2178 N N . PRO A 1 288 ? -12.500 -6.969 -4.165 1.00 89.88 288 PRO A N 1
ATOM 2179 C CA . PRO A 1 288 ? -13.090 -5.912 -3.359 1.00 89.88 288 PRO A CA 1
ATOM 2180 C C . PRO A 1 288 ? -13.099 -6.293 -1.875 1.00 89.88 288 PRO A C 1
ATOM 2182 O O . PRO A 1 288 ? -13.313 -7.454 -1.526 1.00 89.88 288 PRO A O 1
ATOM 2185 N N . SER A 1 289 ? -12.901 -5.314 -1.000 1.00 90.25 289 SER A N 1
ATOM 2186 C CA . SER A 1 289 ? -13.026 -5.468 0.446 1.00 90.25 289 SER A CA 1
ATOM 2187 C C . SER A 1 289 ? -14.179 -4.614 0.971 1.00 90.25 289 SER A C 1
ATOM 2189 O O . SER A 1 289 ? -14.445 -3.515 0.478 1.00 90.25 289 SER A O 1
ATOM 2191 N N . PHE A 1 290 ? -14.894 -5.141 1.966 1.00 94.31 290 PHE A N 1
ATOM 2192 C CA . PHE A 1 290 ? -15.975 -4.431 2.642 1.00 94.31 290 PHE A CA 1
ATOM 2193 C C . PHE A 1 290 ? -16.132 -4.910 4.091 1.00 94.31 290 PHE A C 1
ATOM 2195 O O . PHE A 1 290 ? -16.385 -6.098 4.345 1.00 94.31 290 PHE A O 1
ATOM 2202 N N . LYS A 1 291 ? -15.975 -3.978 5.038 1.00 91.25 291 LYS A N 1
ATOM 2203 C CA . LYS A 1 291 ? -16.036 -4.208 6.489 1.00 91.25 291 LYS A CA 1
ATOM 2204 C C . LYS A 1 291 ? -16.872 -3.121 7.177 1.00 91.25 291 LYS A C 1
ATOM 2206 O O . LYS A 1 291 ? -16.872 -1.965 6.756 1.00 91.25 291 LYS A O 1
ATOM 2211 N N . LEU A 1 292 ? -17.562 -3.495 8.254 1.00 92.75 292 LEU A N 1
ATOM 2212 C CA . LEU A 1 292 ? -18.193 -2.546 9.177 1.00 92.75 292 LEU A CA 1
ATOM 2213 C C . LEU A 1 292 ? -17.201 -2.228 10.300 1.00 92.75 292 LEU A C 1
ATOM 2215 O O . LEU A 1 292 ? -16.516 -3.135 10.761 1.00 92.75 292 LEU A O 1
ATOM 2219 N N . VAL A 1 293 ? -17.133 -0.971 10.747 1.00 93.75 293 VAL A N 1
ATOM 2220 C CA . VAL A 1 293 ? -16.267 -0.592 11.883 1.00 93.75 293 VAL A CA 1
ATOM 2221 C C . VAL A 1 293 ? -16.784 -1.207 13.185 1.00 93.75 293 VAL A C 1
ATOM 2223 O O . VAL A 1 293 ? -16.008 -1.703 13.990 1.00 93.75 293 VAL A O 1
ATOM 2226 N N . LYS A 1 294 ? -18.107 -1.216 13.368 1.00 92.12 294 LYS A N 1
ATOM 2227 C CA . LYS A 1 294 ? -18.803 -1.978 14.411 1.00 92.12 294 LYS A CA 1
ATOM 2228 C C . LYS A 1 294 ? -19.898 -2.810 13.759 1.00 92.12 294 LYS A C 1
ATOM 2230 O O . LYS A 1 294 ? -20.475 -2.387 12.761 1.00 92.12 294 LYS A O 1
ATOM 2235 N N . SER A 1 295 ? -20.206 -3.969 14.327 1.00 95.50 295 SER A N 1
ATOM 2236 C CA . SER A 1 295 ? -21.261 -4.871 13.840 1.00 95.50 295 SER A CA 1
ATOM 2237 C C . SER A 1 295 ? -22.569 -4.756 14.628 1.00 95.50 295 SER A C 1
ATOM 2239 O O . SER A 1 295 ? -23.558 -5.393 14.267 1.00 95.50 295 SER A O 1
ATOM 2241 N N . SER A 1 296 ? -22.609 -3.962 15.703 1.00 97.25 296 SER A N 1
ATOM 2242 C CA . SER A 1 296 ? -23.831 -3.747 16.478 1.00 97.25 296 SER A CA 1
ATOM 2243 C C . SER A 1 296 ? -23.849 -2.440 17.276 1.00 97.25 296 SER A C 1
ATOM 2245 O O . SER A 1 296 ? -22.809 -1.814 17.484 1.00 97.25 296 SER A O 1
ATOM 2247 N N . ALA A 1 297 ? -25.042 -2.043 17.726 1.00 96.88 297 ALA A N 1
ATOM 2248 C CA . ALA A 1 297 ? -25.258 -0.968 18.691 1.00 96.88 297 ALA A CA 1
ATOM 2249 C C . ALA A 1 297 ? -26.469 -1.249 19.596 1.00 96.88 297 ALA A C 1
ATOM 2251 O O . ALA A 1 297 ? -27.480 -1.807 19.159 1.00 96.88 297 ALA A O 1
ATOM 2252 N N . LYS A 1 298 ? -26.373 -0.798 20.852 1.00 98.31 298 LYS A N 1
ATOM 2253 C CA . LYS A 1 298 ? -27.477 -0.737 21.819 1.00 98.31 298 LYS A CA 1
ATOM 2254 C C . LYS A 1 298 ? -27.890 0.728 21.979 1.00 98.31 298 LYS A C 1
ATOM 2256 O O . LYS A 1 298 ? -27.028 1.562 22.236 1.00 98.31 298 LYS A O 1
ATOM 2261 N N . LEU A 1 299 ? -29.170 1.048 21.799 1.00 97.50 299 LEU A N 1
ATOM 2262 C CA . LEU A 1 299 ? -29.677 2.427 21.787 1.00 97.50 299 LEU A CA 1
ATOM 2263 C C . LEU A 1 299 ? -30.924 2.564 22.663 1.00 97.50 299 LEU A C 1
ATOM 2265 O O . LEU A 1 299 ? -31.745 1.653 22.711 1.00 97.50 299 LEU A O 1
ATOM 2269 N N . LYS A 1 300 ? -31.097 3.723 23.303 1.00 97.81 300 LYS A N 1
ATOM 2270 C CA . LYS A 1 300 ? -32.390 4.125 23.880 1.00 97.81 300 LYS A CA 1
ATOM 2271 C C . LYS A 1 300 ? -33.325 4.612 22.763 1.00 97.81 300 LYS A C 1
ATOM 2273 O O . LYS A 1 300 ? -32.848 5.097 21.730 1.00 97.81 300 LYS A O 1
ATOM 2278 N N . LYS A 1 301 ? -34.644 4.511 22.961 1.00 97.56 301 LYS A N 1
ATOM 2279 C CA . LYS A 1 301 ? -35.659 5.046 22.028 1.00 97.56 301 LYS A CA 1
ATOM 2280 C C . LYS A 1 301 ? -35.350 6.506 21.648 1.00 97.56 301 LYS A C 1
ATOM 2282 O O . LYS A 1 301 ? -34.938 7.299 22.487 1.00 97.56 301 LYS A O 1
ATOM 2287 N N . GLY A 1 302 ? -35.502 6.846 20.368 1.00 95.25 302 GLY A N 1
ATOM 2288 C CA . GLY A 1 302 ? -35.240 8.182 19.819 1.00 95.25 302 GLY A CA 1
ATOM 2289 C C . GLY A 1 302 ? -33.766 8.487 19.519 1.00 95.25 302 GLY A C 1
ATOM 2290 O O . GLY A 1 302 ? -33.484 9.377 18.715 1.00 95.25 302 GLY A O 1
ATOM 2291 N N . LYS A 1 303 ? -32.807 7.744 20.092 1.00 98.00 303 LYS A N 1
ATOM 2292 C CA . LYS A 1 303 ? -31.377 7.967 19.829 1.00 98.00 303 LYS A CA 1
ATOM 2293 C C . LYS A 1 303 ? -30.959 7.438 18.455 1.00 98.00 303 LYS A C 1
ATOM 2295 O O . LYS A 1 303 ? -31.568 6.525 17.886 1.00 98.00 303 LYS A O 1
ATOM 2300 N N . LYS A 1 304 ? -29.891 8.039 17.925 1.00 97.06 304 LYS A N 1
ATOM 2301 C CA . LYS A 1 304 ? -29.339 7.753 16.599 1.00 97.06 304 LYS A CA 1
ATOM 2302 C C . LYS A 1 304 ? -27.916 7.210 16.693 1.00 97.06 304 LYS A C 1
ATOM 2304 O O . LYS A 1 304 ? -27.197 7.488 17.646 1.00 97.06 304 LYS A O 1
ATOM 2309 N N . THR A 1 305 ? -27.504 6.452 15.686 1.00 96.69 305 THR A N 1
ATOM 2310 C CA . THR A 1 305 ? -26.103 6.064 15.469 1.00 96.69 305 THR A CA 1
ATOM 2311 C C . THR A 1 305 ? -25.827 5.965 13.976 1.00 96.69 305 THR A C 1
ATOM 2313 O O . THR A 1 305 ? -26.755 5.760 13.198 1.00 96.69 305 THR A O 1
ATOM 2316 N N . THR A 1 306 ? -24.571 6.082 13.561 1.00 97.38 306 THR A N 1
ATOM 2317 C CA . THR A 1 306 ? -24.189 5.978 12.149 1.00 97.38 306 THR A CA 1
ATOM 2318 C C . THR A 1 306 ? -23.367 4.720 11.931 1.00 97.38 306 THR A C 1
ATOM 2320 O O . THR A 1 306 ? -22.365 4.491 12.613 1.00 97.38 306 THR A O 1
ATOM 2323 N N . ILE A 1 307 ? -23.766 3.904 10.957 1.00 94.25 307 ILE A N 1
ATOM 2324 C CA . ILE A 1 307 ? -22.995 2.731 10.549 1.00 94.25 307 ILE A CA 1
ATOM 2325 C C . ILE A 1 307 ? -21.767 3.216 9.773 1.00 94.25 307 ILE A C 1
ATOM 2327 O O . ILE A 1 307 ? -21.864 3.601 8.611 1.00 94.25 307 ILE A O 1
ATOM 2331 N N . LYS A 1 308 ? -20.597 3.182 10.416 1.00 91.88 308 LYS A N 1
ATOM 2332 C CA . LYS A 1 308 ? -19.314 3.466 9.762 1.00 91.88 308 LYS A CA 1
ATOM 2333 C C . LYS A 1 308 ? -18.826 2.226 9.008 1.00 91.88 308 LYS A C 1
ATOM 2335 O O . LYS A 1 308 ? -18.818 1.120 9.559 1.00 91.88 308 LYS A O 1
ATOM 2340 N N . VAL A 1 309 ? -18.389 2.409 7.764 1.00 91.12 309 VAL A N 1
ATOM 2341 C CA .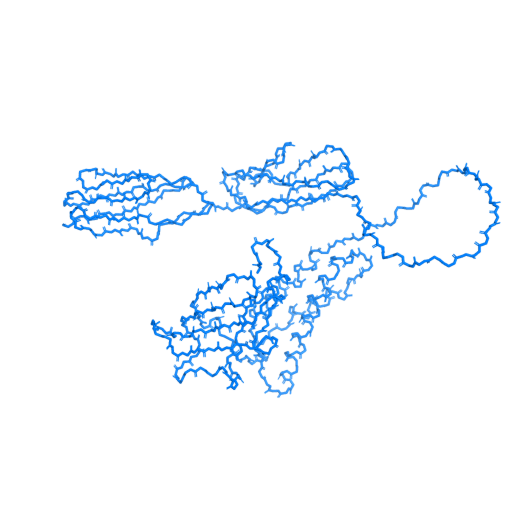 VAL A 1 309 ? -17.935 1.324 6.881 1.00 91.12 309 VAL A CA 1
ATOM 2342 C C . VAL A 1 309 ? -16.562 1.620 6.285 1.00 91.12 309 VAL A C 1
ATOM 2344 O O . VAL A 1 309 ? -16.219 2.776 6.061 1.00 91.12 309 VAL A O 1
ATOM 2347 N N . LYS A 1 310 ? -15.789 0.570 6.000 1.00 90.38 310 LYS A N 1
ATOM 2348 C CA . LYS A 1 310 ? -14.532 0.630 5.242 1.00 90.38 310 LYS A CA 1
ATOM 2349 C C . LYS A 1 310 ? -14.678 -0.247 3.996 1.00 90.38 310 LYS A C 1
ATOM 2351 O O . LYS A 1 310 ? -15.029 -1.424 4.114 1.00 90.38 310 LYS A O 1
ATOM 2356 N N . ALA A 1 311 ? -14.442 0.314 2.811 1.00 89.50 311 ALA A N 1
ATOM 2357 C CA . ALA A 1 311 ? -14.579 -0.388 1.535 1.00 89.50 311 ALA A CA 1
ATOM 2358 C C . ALA A 1 311 ? -13.430 -0.037 0.585 1.00 89.50 311 ALA A C 1
ATOM 2360 O O . ALA A 1 311 ? -13.070 1.131 0.472 1.00 89.50 311 ALA A O 1
ATOM 2361 N N . ALA A 1 312 ? -12.904 -1.031 -0.129 1.00 85.31 312 ALA A N 1
ATOM 2362 C CA . ALA A 1 312 ? -11.952 -0.821 -1.215 1.00 85.31 312 ALA A CA 1
ATOM 2363 C C . ALA A 1 312 ? -12.367 -1.670 -2.432 1.00 85.31 312 ALA A C 1
ATOM 2365 O O . ALA A 1 312 ? -12.441 -2.893 -2.314 1.00 85.31 312 ALA A O 1
ATOM 2366 N N . PRO A 1 313 ? -12.674 -1.070 -3.592 1.00 87.75 313 PRO A N 1
ATOM 2367 C CA . PRO A 1 313 ? -12.775 0.366 -3.827 1.00 87.75 313 PRO A CA 1
ATOM 2368 C C . PRO A 1 313 ? -14.020 0.943 -3.139 1.00 87.75 313 PRO A C 1
ATOM 2370 O O . PRO A 1 313 ? -14.963 0.213 -2.821 1.00 87.75 313 PRO A O 1
ATOM 2373 N N . VAL A 1 314 ? -14.051 2.259 -2.943 1.00 82.56 314 VAL A N 1
ATOM 2374 C CA . VAL A 1 314 ? -15.260 2.934 -2.460 1.00 82.56 314 VAL A CA 1
ATOM 2375 C C . VAL A 1 314 ? -16.339 2.839 -3.541 1.00 82.56 314 VAL A C 1
ATOM 2377 O O . VAL A 1 314 ? -16.100 3.111 -4.716 1.00 82.56 314 VAL A O 1
ATOM 2380 N N . SER A 1 315 ? -17.531 2.393 -3.157 1.00 86.94 315 SER A N 1
ATOM 2381 C CA . SER A 1 315 ? -18.689 2.287 -4.043 1.00 86.94 315 SER A CA 1
ATOM 2382 C C . SER A 1 315 ? -19.961 2.601 -3.262 1.00 86.94 315 SER A C 1
ATOM 2384 O O . SER A 1 315 ? -19.917 2.802 -2.048 1.00 86.94 315 SER A O 1
ATOM 2386 N N . LYS A 1 316 ? -21.101 2.649 -3.956 1.00 91.31 316 LYS A N 1
ATOM 2387 C CA . LYS A 1 316 ? -22.395 2.935 -3.336 1.00 91.31 316 LYS A CA 1
ATOM 2388 C C . LYS A 1 316 ? -22.706 1.884 -2.270 1.00 91.31 316 LYS A C 1
ATOM 2390 O O . LYS A 1 316 ? -22.739 0.687 -2.558 1.00 91.31 316 LYS A O 1
ATOM 2395 N N . VAL A 1 317 ? -22.959 2.355 -1.052 1.00 94.31 317 VAL A N 1
ATOM 2396 C CA . VAL A 1 317 ? -23.373 1.525 0.081 1.00 94.31 317 VAL A CA 1
ATOM 2397 C C . VAL A 1 317 ? -24.887 1.613 0.216 1.00 94.31 317 VAL A C 1
ATOM 2399 O O . VAL A 1 317 ? -25.452 2.704 0.203 1.00 94.31 317 VAL A O 1
ATOM 2402 N N . THR A 1 318 ? -25.556 0.470 0.338 1.00 95.81 318 THR A N 1
ATOM 2403 C CA . THR A 1 318 ? -27.016 0.410 0.504 1.00 95.81 318 THR A CA 1
ATOM 2404 C C . THR A 1 318 ? -27.386 -0.230 1.831 1.00 95.81 318 THR A C 1
ATOM 2406 O O . THR A 1 318 ? -26.752 -1.207 2.234 1.00 95.81 318 THR A O 1
ATOM 2409 N N . TYR A 1 319 ? -28.445 0.274 2.461 1.00 97.75 319 TYR A N 1
ATOM 2410 C CA . TYR A 1 319 ? -28.907 -0.155 3.778 1.00 97.75 319 TYR A CA 1
ATOM 2411 C C . TYR A 1 319 ? -30.359 -0.634 3.711 1.00 97.75 319 TYR A C 1
ATOM 2413 O O . TYR A 1 319 ? -31.197 0.006 3.078 1.00 97.75 319 TYR A O 1
ATOM 2421 N N . LYS A 1 320 ? -30.676 -1.736 4.393 1.00 97.75 320 LYS A N 1
ATOM 2422 C CA . LYS A 1 320 ? -32.047 -2.247 4.539 1.00 97.75 320 LYS A CA 1
ATOM 2423 C C . LYS A 1 320 ? -32.269 -2.727 5.967 1.00 97.75 320 LYS A C 1
ATOM 2425 O O . LYS A 1 320 ? -31.557 -3.610 6.433 1.00 97.75 320 LYS A O 1
ATOM 2430 N N . THR A 1 321 ? -33.258 -2.170 6.660 1.00 98.31 321 THR A N 1
ATOM 2431 C CA . THR A 1 321 ? -33.682 -2.685 7.971 1.00 98.31 321 THR A CA 1
ATOM 2432 C C . THR A 1 321 ? -34.621 -3.880 7.798 1.00 98.31 321 THR A C 1
ATOM 2434 O O . THR A 1 321 ? -35.455 -3.891 6.894 1.00 98.31 321 THR A O 1
ATOM 2437 N N . SER A 1 322 ? -34.486 -4.876 8.670 1.00 98.56 322 SER A N 1
ATOM 2438 C CA . SER A 1 322 ? -35.423 -6.004 8.785 1.00 98.56 322 SER A CA 1
ATOM 2439 C C . SER A 1 322 ? -36.727 -5.621 9.486 1.00 98.56 322 SER A C 1
ATOM 2441 O O . SER A 1 322 ? -37.748 -6.241 9.224 1.00 98.56 322 SER A O 1
ATOM 2443 N N . ASN A 1 323 ? -36.721 -4.595 10.346 1.00 98.00 323 ASN A N 1
ATOM 2444 C CA . ASN A 1 323 ? -37.916 -4.163 11.066 1.00 98.00 323 ASN A CA 1
ATOM 2445 C C . ASN A 1 323 ? -37.932 -2.638 11.259 1.00 98.00 323 ASN A C 1
ATOM 2447 O O . ASN A 1 323 ? -37.318 -2.101 12.185 1.00 98.00 323 ASN A O 1
ATOM 2451 N N . LYS A 1 324 ? -38.689 -1.941 10.398 1.00 98.12 324 LYS A N 1
ATOM 2452 C CA . LYS A 1 324 ? -38.860 -0.477 10.432 1.00 98.12 324 LYS A CA 1
ATOM 2453 C C . LYS A 1 324 ? -39.581 0.025 11.689 1.00 98.12 324 LYS A C 1
ATOM 2455 O O . LYS A 1 324 ? -39.422 1.199 12.011 1.00 98.12 324 LYS A O 1
ATOM 2460 N N . LYS A 1 325 ? -40.354 -0.824 12.387 1.00 98.19 325 LYS A N 1
ATOM 2461 C CA . LYS A 1 325 ? -41.023 -0.466 13.653 1.00 98.19 325 LYS A CA 1
ATOM 2462 C C . LYS A 1 325 ? -40.017 -0.383 14.809 1.00 98.19 325 LYS A C 1
ATOM 2464 O O . LYS A 1 325 ? -40.195 0.435 15.702 1.00 98.19 325 LYS A O 1
ATOM 2469 N N . VAL A 1 326 ? -38.946 -1.182 14.768 1.00 98.31 326 VAL A N 1
ATOM 2470 C CA . VAL A 1 326 ? -37.880 -1.200 15.789 1.00 98.31 326 VAL A CA 1
ATOM 2471 C C . VAL A 1 326 ? -36.782 -0.182 15.474 1.00 98.31 326 VAL A C 1
ATOM 2473 O O . VAL A 1 326 ? -36.440 0.632 16.330 1.00 98.31 326 VAL A O 1
ATOM 2476 N N . ALA A 1 327 ? -36.250 -0.181 14.247 1.00 98.25 327 ALA A N 1
ATOM 2477 C CA . ALA A 1 327 ? -35.217 0.765 13.825 1.00 98.25 327 ALA A CA 1
ATOM 2478 C C . ALA A 1 327 ? -35.291 1.076 12.323 1.00 98.25 327 ALA A C 1
ATOM 2480 O O . ALA A 1 327 ? -35.458 0.180 11.491 1.00 98.25 327 ALA A O 1
ATOM 2481 N N . THR A 1 328 ? -35.098 2.344 11.961 1.00 98.31 328 THR A N 1
ATOM 2482 C CA . THR A 1 328 ? -34.965 2.792 10.563 1.00 98.31 328 THR A CA 1
ATOM 2483 C C . THR A 1 328 ? -33.536 3.197 10.251 1.00 98.31 328 THR A C 1
ATOM 2485 O O . THR A 1 328 ? -32.802 3.598 11.146 1.00 98.31 328 THR A O 1
ATOM 2488 N N . VAL A 1 329 ? -33.150 3.124 8.980 1.00 98.38 329 VAL A N 1
ATOM 2489 C CA . VAL A 1 329 ? -31.842 3.559 8.479 1.00 98.38 329 VAL A CA 1
ATOM 2490 C C . VAL A 1 329 ? -32.039 4.347 7.190 1.00 98.38 329 VAL A C 1
ATOM 2492 O O . VAL A 1 329 ? -32.868 3.955 6.369 1.00 98.38 329 VAL A O 1
ATOM 2495 N N . ASN A 1 330 ? -31.326 5.460 7.025 1.00 95.81 330 ASN A N 1
ATOM 2496 C CA . ASN A 1 330 ? -31.380 6.267 5.803 1.00 95.81 330 ASN A CA 1
ATOM 2497 C C . ASN A 1 330 ? -30.241 5.914 4.823 1.00 95.81 330 ASN A C 1
ATOM 2499 O O . ASN A 1 330 ? -29.391 5.067 5.102 1.00 95.81 330 ASN A O 1
ATOM 2503 N N . SER A 1 331 ? -30.201 6.586 3.668 1.00 91.94 331 SER A N 1
ATOM 2504 C CA . SER A 1 331 ? -29.176 6.375 2.632 1.00 91.94 331 SER A CA 1
ATOM 2505 C C . SER A 1 331 ? -27.748 6.710 3.083 1.00 91.94 331 SER A C 1
ATOM 2507 O O . SER A 1 331 ? -26.797 6.168 2.527 1.00 91.94 331 SER A O 1
ATOM 2509 N N . LYS A 1 332 ? -27.591 7.549 4.115 1.00 90.00 332 LYS A N 1
ATOM 2510 C CA . LYS A 1 332 ? -26.304 7.929 4.724 1.00 90.00 332 LYS A CA 1
ATOM 2511 C C . LYS A 1 332 ? -25.860 6.958 5.832 1.00 90.00 332 LYS A C 1
ATOM 2513 O O . LYS A 1 332 ? -24.850 7.198 6.483 1.00 90.00 332 LYS A O 1
ATOM 2518 N N . GLY A 1 333 ? -26.606 5.875 6.074 1.00 92.31 333 GLY A N 1
ATOM 2519 C CA . GLY A 1 333 ? -26.293 4.895 7.119 1.00 92.31 333 GLY A CA 1
ATOM 2520 C C . GLY A 1 333 ? -26.624 5.361 8.540 1.00 92.31 333 GLY A C 1
ATOM 2521 O O . GLY A 1 333 ? -26.189 4.727 9.502 1.00 92.31 333 GLY A O 1
ATOM 2522 N N . VAL A 1 334 ? -27.393 6.446 8.691 1.00 97.38 334 VAL A N 1
ATOM 2523 C CA . VAL A 1 334 ? -27.861 6.929 9.997 1.00 97.38 334 VAL A CA 1
ATOM 2524 C C . VAL A 1 334 ? -29.067 6.106 10.423 1.00 97.38 334 VAL A C 1
ATOM 2526 O O . VAL A 1 334 ? -30.098 6.083 9.749 1.00 97.38 334 VAL A O 1
ATOM 2529 N N . VAL A 1 335 ? -28.925 5.438 11.558 1.00 98.50 335 VAL A N 1
ATOM 2530 C CA . VAL A 1 335 ? -29.913 4.572 12.188 1.00 98.50 335 VAL A CA 1
ATOM 2531 C C . VAL A 1 335 ? -30.648 5.345 13.272 1.00 98.50 335 VAL A C 1
ATOM 2533 O O . VAL A 1 335 ? -30.013 6.012 14.081 1.00 98.50 335 VAL A O 1
ATOM 2536 N N . THR A 1 336 ? -31.974 5.239 13.315 1.00 98.25 336 THR A N 1
ATOM 2537 C CA . THR A 1 336 ? -32.828 5.823 14.363 1.00 98.25 336 THR A CA 1
ATOM 2538 C C . THR A 1 336 ? -33.576 4.713 15.098 1.00 98.25 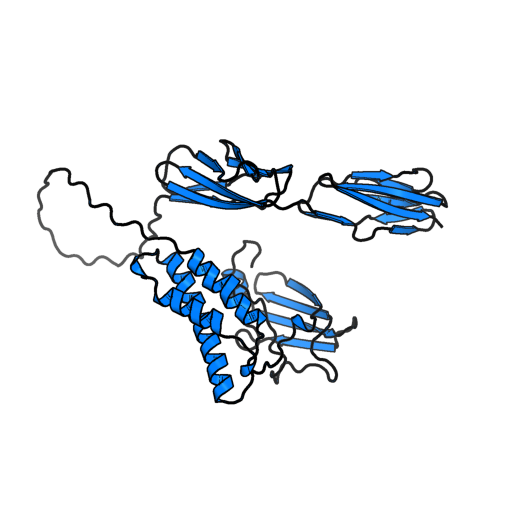336 THR A C 1
ATOM 2540 O O . THR A 1 336 ? -34.268 3.913 14.462 1.00 98.25 336 THR A O 1
ATOM 2543 N N . ALA A 1 337 ? -33.439 4.662 16.425 1.00 98.44 337 ALA A N 1
ATOM 2544 C CA . ALA A 1 337 ? -34.143 3.716 17.291 1.00 98.44 337 ALA A CA 1
ATOM 2545 C C . ALA A 1 337 ? -35.590 4.171 17.549 1.00 98.44 337 ALA A C 1
ATOM 2547 O O . ALA A 1 337 ? -35.808 5.294 17.999 1.00 98.44 337 ALA A O 1
ATOM 2548 N N . LYS A 1 338 ? -36.581 3.307 17.290 1.00 98.12 338 LYS A N 1
ATOM 2549 C CA . LYS A 1 338 ? -38.013 3.661 17.355 1.00 98.12 338 LYS A CA 1
ATOM 2550 C C . LYS A 1 338 ? -38.791 2.953 18.462 1.00 98.12 338 LYS A C 1
ATOM 2552 O O . LYS A 1 338 ? -39.525 3.609 19.196 1.00 98.12 338 LYS A O 1
ATOM 2557 N N . LYS A 1 339 ? -38.645 1.634 18.593 1.00 98.06 339 LYS A N 1
ATOM 2558 C CA . LYS A 1 339 ? -39.378 0.816 19.576 1.00 98.06 339 LYS A CA 1
ATOM 2559 C C . LYS A 1 339 ? -38.453 -0.239 20.170 1.00 98.06 339 LYS A C 1
ATOM 2561 O O . LYS A 1 339 ? -37.605 -0.754 19.444 1.00 98.06 339 LYS A O 1
ATOM 2566 N N . LYS A 1 340 ? -38.636 -0.552 21.459 1.00 98.06 340 LYS A N 1
ATOM 2567 C CA . LYS A 1 340 ? -37.927 -1.629 22.170 1.00 98.06 340 LYS A CA 1
ATOM 2568 C C . LYS A 1 340 ? -37.967 -2.924 21.353 1.00 98.06 340 LYS A C 1
ATOM 2570 O O . LYS A 1 340 ? -39.011 -3.275 20.803 1.00 98.06 340 LYS A O 1
ATOM 2575 N N . GLY A 1 341 ? -36.827 -3.601 21.246 1.00 98.12 341 GLY A N 1
ATOM 2576 C CA . GLY A 1 341 ? -36.671 -4.810 20.435 1.00 98.12 341 GLY A CA 1
ATOM 2577 C C . GLY A 1 341 ? -35.349 -4.855 19.669 1.00 98.12 341 GLY A C 1
ATOM 2578 O O . GLY A 1 341 ? -34.483 -3.998 19.836 1.00 98.12 341 GLY A O 1
ATOM 2579 N N . THR A 1 342 ? -35.189 -5.858 18.804 1.00 98.25 342 THR A N 1
ATOM 2580 C CA . THR A 1 342 ? -33.981 -6.038 17.983 1.00 98.25 342 THR A CA 1
ATOM 2581 C C . THR A 1 342 ? -34.306 -5.942 16.493 1.00 98.25 342 THR A C 1
ATOM 2583 O O . THR A 1 342 ? -35.296 -6.498 16.026 1.00 98.25 342 THR A O 1
ATOM 2586 N N . ALA A 1 343 ? -33.453 -5.255 15.731 1.00 98.44 343 ALA A N 1
ATOM 2587 C CA . ALA A 1 343 ? -33.503 -5.197 14.274 1.00 98.44 343 ALA A CA 1
ATOM 2588 C C . ALA A 1 343 ? -32.115 -5.461 13.677 1.00 98.44 343 ALA A C 1
ATOM 2590 O O . ALA A 1 343 ? -31.098 -4.985 14.174 1.00 98.44 343 ALA A O 1
ATOM 2591 N N . LYS A 1 344 ? -32.064 -6.203 12.572 1.00 98.50 344 LYS A N 1
ATOM 2592 C CA . LYS A 1 344 ? -30.866 -6.367 11.737 1.00 98.50 344 LYS A CA 1
ATOM 2593 C C . LYS A 1 344 ? -30.909 -5.369 10.583 1.00 98.50 344 LYS A C 1
ATOM 2595 O O . LYS A 1 344 ? -31.908 -5.316 9.863 1.00 98.50 344 LYS A O 1
ATOM 2600 N N . ILE A 1 345 ? -29.833 -4.618 10.384 1.00 98.44 345 ILE A N 1
ATOM 2601 C CA . ILE A 1 345 ? -29.624 -3.768 9.213 1.00 98.44 345 ILE A CA 1
ATOM 2602 C C . ILE A 1 345 ? -28.661 -4.481 8.272 1.00 98.44 345 ILE A C 1
ATOM 2604 O O . ILE A 1 345 ? -27.508 -4.730 8.611 1.00 98.44 345 ILE A O 1
ATOM 2608 N N . THR A 1 346 ? -29.146 -4.807 7.083 1.00 98.12 346 THR A N 1
ATOM 2609 C CA . THR A 1 346 ? -28.340 -5.348 5.990 1.00 98.12 346 THR A CA 1
ATOM 2610 C C . THR A 1 346 ? -27.627 -4.199 5.296 1.00 98.12 346 THR A C 1
ATOM 2612 O O . THR A 1 346 ? -28.278 -3.252 4.853 1.00 98.12 346 THR A O 1
ATOM 2615 N N . VAL A 1 347 ? -26.307 -4.289 5.186 1.00 97.62 347 VAL A N 1
ATOM 2616 C CA . VAL A 1 347 ? -25.448 -3.309 4.524 1.00 97.62 347 VAL A CA 1
ATOM 2617 C C . VAL A 1 347 ? -24.764 -3.988 3.344 1.00 97.62 347 VAL A C 1
ATOM 2619 O O . VAL A 1 347 ? -24.129 -5.026 3.525 1.00 97.62 347 VAL A O 1
ATOM 2622 N N . LYS A 1 348 ? -24.883 -3.429 2.138 1.00 94.81 348 LYS A N 1
ATOM 2623 C CA . LYS A 1 348 ? -24.250 -3.983 0.931 1.00 94.81 348 LYS A CA 1
ATOM 2624 C C . LYS A 1 348 ? -23.326 -2.969 0.274 1.00 94.81 348 LYS A C 1
ATOM 2626 O O . LYS A 1 348 ? -23.688 -1.802 0.163 1.00 94.81 348 LYS A O 1
ATOM 2631 N N . CYS A 1 349 ? -22.165 -3.429 -0.183 1.00 92.44 349 CYS A N 1
ATOM 2632 C CA . CYS A 1 349 ? -21.223 -2.658 -0.993 1.00 92.44 349 CYS A CA 1
ATOM 2633 C C . CYS A 1 349 ? -20.375 -3.619 -1.835 1.00 92.44 349 CYS A C 1
ATOM 2635 O O . CYS A 1 349 ? -19.963 -4.666 -1.342 1.00 92.44 349 CYS A O 1
ATOM 2637 N N . ASN A 1 350 ? -20.113 -3.282 -3.103 1.00 89.00 350 ASN A N 1
ATOM 2638 C CA . ASN A 1 350 ? -19.321 -4.115 -4.024 1.00 89.00 350 ASN A CA 1
ATOM 2639 C C . ASN A 1 350 ? -19.791 -5.584 -4.121 1.00 89.00 350 ASN A C 1
ATOM 2641 O O . ASN A 1 350 ? -18.972 -6.489 -4.238 1.00 89.00 350 ASN A O 1
ATOM 2645 N N . GLY A 1 351 ? -21.101 -5.835 -4.025 1.00 89.12 351 GLY A N 1
ATOM 2646 C CA . GLY A 1 351 ? -21.666 -7.194 -4.009 1.00 89.12 351 GLY A CA 1
ATOM 2647 C C . GLY A 1 351 ? -21.469 -7.961 -2.692 1.00 89.12 351 GLY A C 1
ATOM 2648 O O . GLY A 1 351 ? -22.032 -9.036 -2.525 1.00 89.12 351 GLY A O 1
ATOM 2649 N N . ILE A 1 352 ? -20.736 -7.404 -1.725 1.00 89.94 352 ILE A N 1
ATOM 2650 C CA . ILE A 1 352 ? -20.517 -7.994 -0.402 1.00 89.94 352 ILE A CA 1
ATOM 2651 C C . ILE A 1 352 ? -21.625 -7.523 0.544 1.00 89.94 352 ILE A C 1
ATOM 2653 O O . ILE A 1 352 ? -21.924 -6.329 0.615 1.00 89.94 352 ILE A O 1
ATOM 2657 N N . THR A 1 353 ? -22.209 -8.456 1.300 1.00 95.75 353 THR A N 1
ATOM 2658 C CA . THR A 1 353 ? -23.259 -8.182 2.293 1.00 95.75 353 THR A CA 1
ATOM 2659 C C . THR A 1 353 ? -22.715 -8.331 3.715 1.00 95.75 353 THR A C 1
ATOM 2661 O O . THR A 1 353 ? -22.011 -9.289 4.025 1.00 95.75 353 THR A O 1
ATOM 2664 N N . ARG A 1 354 ? -23.049 -7.382 4.592 1.00 96.81 354 ARG A N 1
ATOM 2665 C CA . ARG A 1 354 ? -22.758 -7.396 6.033 1.00 96.81 354 ARG A CA 1
ATOM 2666 C C . ARG A 1 354 ? -24.023 -7.077 6.822 1.00 96.81 354 ARG A C 1
ATOM 2668 O O . ARG A 1 354 ? -24.943 -6.454 6.298 1.00 96.81 354 ARG A O 1
ATOM 2675 N N . THR A 1 355 ? -24.043 -7.459 8.094 1.00 97.88 355 THR A N 1
ATOM 2676 C CA . THR A 1 355 ? -25.190 -7.231 8.980 1.00 97.88 355 THR A CA 1
ATOM 2677 C C . THR A 1 355 ? -24.766 -6.420 10.194 1.00 97.88 355 THR A C 1
ATOM 2679 O O . THR A 1 355 ? -23.781 -6.753 10.848 1.00 97.88 355 THR A O 1
ATOM 2682 N N . PHE A 1 356 ? -25.534 -5.378 10.503 1.00 98.12 356 PHE A N 1
ATOM 2683 C CA . PHE A 1 356 ? -25.403 -4.563 11.703 1.00 98.12 356 PHE A CA 1
ATOM 2684 C C . PHE A 1 356 ? -26.600 -4.808 12.631 1.00 98.12 356 PHE A C 1
ATOM 2686 O O . PHE A 1 356 ? -27.745 -4.587 12.234 1.00 98.12 356 PHE A O 1
ATOM 2693 N N . LYS A 1 357 ? -26.371 -5.287 13.857 1.00 98.38 357 LYS A N 1
ATOM 2694 C CA . LYS A 1 357 ? -27.437 -5.565 14.836 1.00 98.38 357 LYS A CA 1
ATOM 2695 C C . LYS A 1 357 ? -27.756 -4.314 15.661 1.00 98.38 357 LYS A C 1
ATOM 2697 O O . LYS A 1 357 ? -26.871 -3.729 16.273 1.00 98.38 357 LYS A O 1
ATOM 2702 N N . VAL A 1 358 ? -29.025 -3.935 15.726 1.00 98.44 358 VAL A N 1
ATOM 2703 C CA . VAL A 1 358 ? -29.524 -2.836 16.559 1.00 98.44 358 VAL A CA 1
ATOM 2704 C C . VAL A 1 358 ? -30.405 -3.423 17.649 1.00 98.44 358 VAL A C 1
ATOM 2706 O O . VAL A 1 358 ? -31.371 -4.116 17.337 1.00 98.44 358 VAL A O 1
ATOM 2709 N N . THR A 1 359 ? -30.103 -3.120 18.906 1.00 98.38 359 THR A N 1
ATOM 2710 C CA . THR A 1 359 ? -30.957 -3.457 20.050 1.00 98.38 359 THR A CA 1
ATOM 2711 C C . THR A 1 359 ? -31.443 -2.168 20.695 1.00 98.38 359 THR A C 1
ATOM 2713 O O . THR A 1 359 ? -30.638 -1.367 21.169 1.00 98.38 359 THR A O 1
ATOM 2716 N N . VAL A 1 360 ? -32.755 -1.960 20.701 1.00 98.12 360 VAL A N 1
ATOM 2717 C CA . VAL A 1 360 ? -33.403 -0.825 21.357 1.00 98.12 360 VAL A CA 1
ATOM 2718 C C . VAL A 1 360 ? -33.834 -1.266 22.749 1.00 98.12 360 VAL A C 1
ATOM 2720 O O . VAL A 1 360 ? -34.596 -2.230 22.866 1.00 98.12 360 VAL A O 1
ATOM 2723 N N . LYS A 1 361 ? -33.306 -0.595 23.773 1.00 94.44 361 LYS A N 1
ATOM 2724 C CA . LYS A 1 361 ? -33.616 -0.864 25.180 1.00 94.44 361 LYS A CA 1
ATOM 2725 C C . LYS A 1 361 ? -34.749 0.018 25.679 1.00 94.44 361 LYS A C 1
ATOM 2727 O O . LYS A 1 361 ? -34.768 1.209 25.282 1.00 94.44 361 LYS A O 1
#

Secondary structure (DSSP, 8-state):
--TTS-SHHHHHHEEEEEEEEEETSSS--EEEEE-BTTTB-EETTTEE----SS-TTSPPPTT--S-EEEEEEEEETTS--EEEEEEE-GGGS---B-GGG---HHHHHHHHHHHTS-GGGB-HHHHHHHHHHHHHHHHHHHHHHHHHHHT--BS--HHHHHHIIIIIIHHHHHT--BPPPP-----------------------PPPPP----EEEEE-PPEEBT-EEE-EEEEES--S-EEEEES-TTTEEE-TTSEEEE-SSEEEEEEEEETTEEEEEEEEEEPPEEEES-SEEEE-TT-EEE--EEEES----EEEES-TTTEEE-TT-EEEE-SSEEEEEEEEETTEEEEEEEEE-

Foldseek 3Di:
DPPVPDDPPQVVFWDWKKKFAQAAHPDGPDIAIDDPPPQFDDDVPPHTHGPEPPDPRRDDPPPDQRFAKMKMWIDGPPDDIDIDIDGDDPVNHQDFAQLVPADCPLLVVLLVVLVPDDPQFFDPVLVVQLVVLSVVSVVVVVQSVVCNVVVGTDRDDNVVNVCSRVVGNVVSVVSTDTDDDPPPDPDDDDDDDDDDDDDDDDDDDDDDDDDDDWAKDWDWDAAEAQDKIAIDMDTDPADAAKDKDKPDVCQWDADSRRIIHGHDFDWIWMWIDGPPHIDIDIHGYHYKDKDWPDQEDEEEAFDKDATDMDIVPDDQKDKDKPDVQQWDADSRRIIHGHDADKIWIWIDDPNDIGIHIYGYD

Radius of gyration: 29.3 Å; chains: 1; bounding box: 77×49×85 Å

Sequence (361 aa):
MDLNGNYGGLGAAMQAVKWDYYGNGNTVLATYGTKFAADNWMHKMMGIQLGLTHSVRCQLPAGTDGTGHWKLTVYALGYQDYTFEFDATATNIVTPTDPSTIDTTALKAALEKVKALNKDDYTEESWKKVEDEATETQEMLKEIEAAIKDKTTVAFSQAAVDEQVNEHLTAAINGLVKKEKPVEPVVTPDVKPTVTPGKNETKPTATPTPVVKPGITAKVSQVYVGKKATIKVTKTKVTGKVTFKSSNKKVATVNSKGVITGKKAGKAVITVKVGKYTKKLTVKVKKPSFKLVKSSAKLKKGKKTTIKVKAAPVSKVTYKTSNKKVATVNSKGVVTAKKKGTAKITVKCNGITRTFKVTVK

InterPro domains:
  IPR003343 Bacterial Ig-like domain, group 2 [PF02368] (289-347)
  IPR003343 Bacterial Ig-like domain, group 2 [SM00635] (210-284)
  IPR003343 Bacterial Ig-like domain, group 2 [SM00635] (286-359)
  IPR008964 Invasin/intimin cell-adhesion fragments [SSF49373] (215-285)
  IPR008964 Invasin/intimin cell-adhesion fragments [SSF49373] (290-360)
  IPR029218 Penicillin-binding protein Tp47, domain C [PF14888] (2-94)
  IPR038031 Tp47 lipoprotein, middle and C-terminal domain [SSF81986] (2-88)
  IPR038698 Tp47, domain C superfamily [G3DSA:2.60.40.1300] (2-88)
  IPR054604 Surface layer protein, bacterial Ig-like domain [PF22359] (241-286)

pLDDT: mean 81.16, std 18.5, range [29.39, 98.56]